Protein AF-A0A8S1HG19-F1 (afdb_monomer)

Foldseek 3Di:
DDEDEDEDEDEQDAAAEDEDDADDADQDDEEDEAEYAYEYEYAYDPPPPPPPPPPDDDDDPDPPDPQREHHYAEYEYEYEHEHEDYAEYEYEYHYEYEYHGQHYEYAEYEYEYEYEYEEYEEYEYEYHYEYEYAHHEYEYAYYEYEYEYEYEYYEEYEYEYHYEYEYADHAYEYAEYEYEYEYEYEYYEEYEYEYAEEYEYNYAHYEYNEYHAEYEYEYADYDYYDYYYHYYYYYNDPNYDYNYYHHDYHYHYNDDDDD

Nearest PDB structures (foldseek):
  5awf-assembly1_B  TM=1.901E-01  e=6.696E-02  Escherichia coli K-12
  5awg-assembly2_F  TM=2.117E-01  e=5.637E-01  Escherichia coli K-12
  4opw-assembly2_B  TM=1.565E-01  e=5.546E+00  Parabacteroides merdae ATCC 43184

Structure (mmCIF, N/CA/C/O backbone):
data_AF-A0A8S1HG19-F1
#
_entry.id   AF-A0A8S1HG19-F1
#
loop_
_atom_site.group_PDB
_atom_site.id
_atom_site.type_symbol
_atom_site.label_atom_id
_atom_site.label_alt_id
_atom_site.label_comp_id
_atom_site.label_asym_id
_atom_site.label_entity_id
_atom_site.label_seq_id
_atom_site.pdbx_PDB_ins_code
_atom_site.Cartn_x
_atom_site.Cartn_y
_atom_site.Cartn_z
_atom_site.occupancy
_atom_site.B_iso_or_equiv
_atom_site.auth_seq_id
_atom_site.auth_comp_id
_atom_site.auth_asym_id
_atom_site.auth_atom_id
_atom_site.pdbx_PDB_model_num
ATOM 1 N N . MET A 1 1 ? 14.521 -18.608 -1.281 1.00 45.22 1 MET A N 1
ATOM 2 C CA . MET A 1 1 ? 13.253 -18.188 -0.657 1.00 45.22 1 MET A CA 1
ATOM 3 C C . MET A 1 1 ? 13.580 -17.611 0.707 1.00 45.22 1 MET A C 1
ATOM 5 O O . MET A 1 1 ? 14.157 -18.323 1.517 1.00 45.22 1 MET A O 1
ATOM 9 N N . LEU A 1 2 ? 13.298 -16.330 0.925 1.00 45.19 2 LEU A N 1
ATOM 10 C CA . LEU A 1 2 ? 13.322 -15.721 2.252 1.00 45.19 2 LEU A CA 1
ATOM 11 C C . LEU A 1 2 ? 11.873 -15.351 2.558 1.00 45.19 2 LEU A C 1
ATOM 13 O O . LEU A 1 2 ? 11.298 -14.563 1.815 1.00 45.19 2 LEU A O 1
ATOM 17 N N . VAL A 1 3 ? 11.304 -15.962 3.592 1.00 46.81 3 VAL A N 1
ATOM 18 C CA . VAL A 1 3 ? 9.997 -15.609 4.148 1.00 46.81 3 VAL A CA 1
ATOM 19 C C . VAL A 1 3 ? 10.273 -15.220 5.587 1.00 46.81 3 VAL A C 1
ATOM 21 O O . VAL A 1 3 ? 10.696 -16.054 6.385 1.00 46.81 3 VAL A O 1
ATOM 24 N N . VAL A 1 4 ? 10.099 -13.942 5.900 1.00 45.12 4 VAL A N 1
ATOM 25 C CA . VAL A 1 4 ? 10.081 -13.469 7.283 1.00 45.12 4 VAL A CA 1
ATOM 26 C C . VAL A 1 4 ? 8.610 -13.314 7.625 1.00 45.12 4 VAL A C 1
ATOM 28 O O . VAL A 1 4 ? 7.958 -12.434 7.075 1.00 45.12 4 VAL A O 1
ATOM 31 N N . MET A 1 5 ? 8.092 -14.223 8.449 1.00 45.75 5 MET A N 1
ATOM 32 C CA . MET A 1 5 ? 6.755 -14.134 9.027 1.00 45.75 5 MET A CA 1
ATOM 33 C C . MET A 1 5 ? 6.928 -13.679 10.469 1.00 45.75 5 MET A C 1
ATOM 35 O O . MET A 1 5 ? 7.530 -14.391 11.273 1.00 45.75 5 MET A O 1
ATOM 39 N N . VAL A 1 6 ? 6.435 -12.487 10.788 1.00 48.44 6 VAL A N 1
ATOM 40 C CA . VAL A 1 6 ? 6.414 -11.996 12.166 1.00 48.44 6 VAL A CA 1
ATOM 41 C C . VAL A 1 6 ? 4.960 -11.922 12.597 1.00 48.44 6 VAL A C 1
ATOM 43 O O . VAL A 1 6 ? 4.202 -11.168 11.996 1.00 48.44 6 VAL A O 1
ATOM 46 N N . ILE A 1 7 ? 4.583 -12.742 13.583 1.00 49.62 7 ILE A N 1
ATOM 47 C CA . ILE A 1 7 ? 3.253 -12.748 14.200 1.00 49.62 7 ILE A CA 1
ATOM 48 C C . ILE A 1 7 ? 3.402 -12.179 15.605 1.00 49.62 7 ILE A C 1
ATOM 50 O O . ILE A 1 7 ? 4.100 -12.763 16.436 1.00 49.62 7 ILE A O 1
ATOM 54 N N . PHE A 1 8 ? 2.728 -11.069 15.881 1.00 54.38 8 PHE A N 1
ATOM 55 C CA . PHE A 1 8 ? 2.577 -10.557 17.241 1.00 54.38 8 PHE A CA 1
ATOM 56 C C . PHE A 1 8 ? 1.152 -10.812 17.702 1.00 54.38 8 PHE A C 1
ATOM 58 O O . PHE A 1 8 ? 0.212 -10.417 17.018 1.00 54.38 8 PHE A O 1
ATOM 65 N N . ASN A 1 9 ? 1.009 -11.467 18.852 1.00 52.41 9 ASN A N 1
ATOM 66 C CA . ASN A 1 9 ? -0.247 -11.554 19.579 1.00 52.41 9 ASN A CA 1
ATOM 67 C C . ASN A 1 9 ? -0.102 -10.676 20.826 1.00 52.41 9 ASN A C 1
ATOM 69 O O . ASN A 1 9 ? 0.689 -11.006 21.710 1.00 52.41 9 ASN A O 1
ATOM 73 N N . GLN A 1 10 ? -0.769 -9.524 20.837 1.00 54.41 10 GLN A N 1
ATOM 74 C CA . GLN A 1 10 ? -0.683 -8.545 21.924 1.00 54.41 10 GLN A CA 1
ATOM 75 C C . GLN A 1 10 ? -2.023 -8.489 22.664 1.00 54.41 10 GLN A C 1
ATOM 77 O O . GLN A 1 10 ? -3.058 -8.213 22.053 1.00 54.41 10 GLN A O 1
ATOM 82 N N . GLU A 1 11 ? -1.987 -8.724 23.976 1.00 55.31 11 GLU A N 1
ATOM 83 C CA . GLU A 1 11 ? -3.119 -8.530 24.885 1.00 55.31 11 GLU A CA 1
ATOM 84 C C . GLU A 1 11 ? -2.988 -7.147 25.549 1.00 55.31 11 GLU A C 1
ATOM 86 O O . GLU A 1 11 ? -2.008 -6.885 26.242 1.00 55.31 11 GLU A O 1
ATOM 91 N N . GLY A 1 12 ? -3.954 -6.248 25.322 1.00 52.66 12 GLY A N 1
ATOM 92 C CA . GLY A 1 12 ? -4.106 -4.999 26.090 1.00 52.66 12 GLY A CA 1
ATOM 93 C C . GLY A 1 12 ? -2.954 -3.978 26.019 1.00 52.66 12 GLY A C 1
ATOM 94 O O . GLY A 1 12 ? -2.616 -3.381 27.039 1.00 52.66 12 GLY A O 1
ATOM 95 N N . ALA A 1 13 ? -2.335 -3.760 24.853 1.00 49.25 13 ALA A N 1
ATOM 96 C CA . ALA A 1 13 ? -1.172 -2.874 24.716 1.00 49.25 13 ALA A CA 1
ATOM 97 C C . ALA A 1 13 ? -1.473 -1.540 24.000 1.00 49.25 13 ALA A C 1
ATOM 99 O O . ALA A 1 13 ? -1.994 -1.528 22.886 1.00 49.25 13 ALA A O 1
ATOM 100 N N . ASN A 1 14 ? -1.014 -0.429 24.595 1.00 53.50 14 ASN A N 1
ATOM 101 C CA . ASN A 1 14 ? -0.780 0.845 23.905 1.00 53.50 14 ASN A CA 1
ATOM 102 C C . ASN A 1 14 ? 0.621 0.816 23.275 1.00 53.50 14 ASN A C 1
ATOM 104 O O . ASN A 1 14 ? 1.625 0.787 23.993 1.00 53.50 14 ASN A O 1
ATOM 108 N N . LEU A 1 15 ? 0.711 0.832 21.944 1.00 56.72 15 LEU A N 1
ATOM 109 C CA . LEU A 1 15 ? 1.984 0.823 21.221 1.00 56.72 15 LEU A CA 1
ATOM 110 C C . LEU A 1 15 ? 2.186 2.150 20.485 1.00 56.72 15 LEU A C 1
ATOM 112 O O . LEU A 1 15 ? 1.436 2.515 19.582 1.00 56.72 15 LEU A O 1
ATOM 116 N N . ASN A 1 16 ? 3.238 2.880 20.860 1.00 56.22 16 ASN A N 1
ATOM 117 C CA . ASN A 1 16 ? 3.511 4.189 20.267 1.00 56.22 16 ASN A CA 1
ATOM 118 C C . ASN A 1 16 ? 4.024 4.099 18.824 1.00 56.22 16 ASN A C 1
ATOM 120 O O . ASN A 1 16 ? 3.692 4.939 17.991 1.00 56.22 16 ASN A O 1
ATOM 124 N N . THR A 1 17 ? 4.849 3.104 18.504 1.00 56.91 17 THR A N 1
ATOM 125 C CA . THR A 1 17 ? 5.365 2.916 17.144 1.00 56.91 17 THR A CA 1
ATOM 126 C C . THR A 1 17 ? 5.757 1.463 16.928 1.00 56.91 17 THR A C 1
ATOM 128 O O . THR A 1 17 ? 6.405 0.868 17.789 1.00 56.91 17 THR A O 1
ATOM 131 N N . PHE A 1 18 ? 5.418 0.909 15.766 1.00 62.66 18 PHE A N 1
ATOM 132 C CA . PHE A 1 18 ? 5.937 -0.377 15.308 1.00 62.66 18 PHE A CA 1
ATOM 133 C C . PHE A 1 18 ? 6.577 -0.233 13.920 1.00 62.66 18 PHE A C 1
ATOM 135 O O . PHE A 1 18 ? 5.993 0.369 13.019 1.00 62.66 18 PHE A O 1
ATOM 142 N N . ASN A 1 19 ? 7.790 -0.768 13.753 1.00 63.41 19 ASN A N 1
ATOM 143 C CA . ASN A 1 19 ? 8.482 -0.833 12.466 1.00 63.41 19 ASN A CA 1
ATOM 144 C C . ASN A 1 19 ? 9.221 -2.184 12.357 1.00 63.41 19 ASN A C 1
ATOM 146 O O . ASN A 1 19 ? 10.167 -2.413 13.118 1.00 63.41 19 ASN A O 1
ATOM 150 N N . PRO A 1 20 ? 8.769 -3.118 11.503 1.00 59.84 20 PRO A N 1
ATOM 151 C CA . PRO A 1 20 ? 9.341 -4.452 11.406 1.00 59.84 20 PRO A CA 1
ATOM 152 C C . PRO A 1 20 ? 10.745 -4.418 10.776 1.00 59.84 20 PRO A C 1
ATOM 154 O O . PRO A 1 20 ? 11.047 -3.551 9.955 1.00 59.84 20 PRO A O 1
ATOM 157 N N . PRO A 1 21 ? 11.628 -5.364 11.146 1.00 51.41 21 PRO A N 1
ATOM 158 C CA . PRO A 1 21 ? 12.985 -5.428 10.614 1.00 51.41 21 PRO A CA 1
ATOM 159 C C . PRO A 1 21 ? 13.010 -5.722 9.103 1.00 51.41 21 PRO A C 1
ATOM 161 O O . PRO A 1 21 ? 12.214 -6.501 8.581 1.00 51.41 21 PRO A O 1
ATOM 164 N N . MET A 1 22 ? 13.975 -5.106 8.415 1.00 55.34 22 MET A N 1
ATOM 165 C CA . MET A 1 22 ? 14.145 -5.144 6.958 1.00 55.34 22 MET A CA 1
ATOM 166 C C . MET A 1 22 ? 14.535 -6.537 6.434 1.00 55.34 22 MET A C 1
ATOM 168 O O . MET A 1 22 ? 15.316 -7.256 7.061 1.00 55.34 22 MET A O 1
ATOM 172 N N . ALA A 1 23 ? 14.081 -6.887 5.225 1.00 50.09 23 ALA A N 1
ATOM 173 C CA . ALA A 1 23 ? 14.581 -8.063 4.512 1.00 50.09 23 ALA A CA 1
ATOM 174 C C . ALA A 1 23 ? 16.025 -7.824 3.996 1.00 50.09 23 ALA A C 1
ATOM 176 O O . ALA A 1 23 ? 16.279 -6.792 3.369 1.00 50.09 23 ALA A O 1
ATOM 177 N N . PRO A 1 24 ? 16.980 -8.753 4.211 1.00 45.22 24 PRO A N 1
ATOM 178 C CA . PRO A 1 24 ? 18.344 -8.645 3.699 1.00 45.22 24 PRO A CA 1
ATOM 179 C C . PRO A 1 24 ? 18.383 -8.614 2.169 1.00 45.22 24 PRO A C 1
ATOM 181 O O . PRO A 1 24 ? 17.599 -9.284 1.503 1.00 45.22 24 PRO A O 1
ATOM 184 N N . ASN A 1 25 ? 19.347 -7.860 1.634 1.00 49.75 25 ASN A N 1
ATOM 185 C CA . ASN A 1 25 ? 19.609 -7.664 0.210 1.00 49.75 25 ASN A CA 1
ATOM 186 C C . ASN A 1 25 ? 20.331 -8.901 -0.380 1.00 49.75 25 ASN A C 1
ATOM 188 O O . ASN A 1 25 ? 21.544 -9.034 -0.190 1.00 49.75 25 ASN A O 1
ATOM 192 N N . PRO A 1 26 ? 19.653 -9.850 -1.062 1.00 47.91 26 PRO A N 1
ATOM 193 C CA . PRO A 1 26 ? 20.292 -11.092 -1.469 1.00 47.91 26 PRO A CA 1
ATOM 194 C C . PRO A 1 26 ? 20.968 -10.907 -2.834 1.00 47.91 26 PRO A C 1
ATOM 196 O O . PRO A 1 26 ? 20.309 -10.800 -3.875 1.00 47.91 26 PRO A O 1
ATOM 199 N N . LEU A 1 27 ? 22.302 -10.949 -2.848 1.00 47.97 27 LEU A N 1
ATOM 200 C CA . LEU A 1 27 ? 23.119 -11.118 -4.055 1.00 47.97 27 LEU A CA 1
ATOM 201 C C . LEU A 1 27 ? 23.014 -12.566 -4.571 1.00 47.97 27 LEU A C 1
ATOM 203 O O . LEU A 1 27 ? 23.962 -13.338 -4.501 1.00 47.97 27 LEU A O 1
ATOM 207 N N . LEU A 1 28 ? 21.842 -12.974 -5.055 1.00 49.59 28 LEU A N 1
ATOM 208 C CA . LEU A 1 28 ? 21.649 -14.305 -5.660 1.00 49.59 28 LEU A CA 1
ATOM 209 C C . LEU A 1 28 ? 21.699 -14.232 -7.193 1.00 49.59 28 LEU A C 1
ATOM 211 O O . LEU A 1 28 ? 21.424 -13.175 -7.746 1.00 49.59 28 LEU A O 1
ATOM 215 N N . ARG A 1 29 ? 22.009 -15.329 -7.895 1.00 48.88 29 ARG A N 1
ATOM 216 C CA . ARG A 1 29 ? 22.259 -15.356 -9.358 1.00 48.88 29 ARG A CA 1
ATOM 217 C C . ARG A 1 29 ? 21.198 -16.075 -10.227 1.00 48.88 29 ARG A C 1
ATOM 219 O O . ARG A 1 29 ? 21.421 -16.197 -11.420 1.00 48.88 29 ARG A O 1
ATOM 226 N N . TYR A 1 30 ? 20.049 -16.483 -9.677 1.00 53.53 30 TYR A N 1
ATOM 227 C CA . TYR A 1 30 ? 18.934 -17.123 -10.419 1.00 53.53 30 TYR A CA 1
ATOM 228 C C . TYR A 1 30 ? 17.572 -16.516 -10.035 1.00 53.53 30 TYR A C 1
ATOM 230 O O . TYR A 1 30 ? 17.566 -15.597 -9.218 1.00 53.53 30 TYR A O 1
ATOM 238 N N . ASP A 1 31 ? 16.452 -16.958 -10.615 1.00 66.00 31 ASP A N 1
ATOM 239 C CA . ASP A 1 31 ? 15.093 -16.442 -10.350 1.00 66.00 31 ASP A CA 1
ATOM 240 C C . ASP A 1 31 ? 14.860 -16.181 -8.860 1.00 66.00 31 ASP A C 1
ATOM 242 O O . ASP A 1 31 ? 15.201 -17.001 -7.999 1.00 66.00 31 ASP A O 1
ATOM 246 N N . VAL A 1 32 ? 14.363 -14.986 -8.531 1.00 69.38 32 VAL A N 1
ATOM 247 C CA . VAL A 1 32 ? 14.244 -14.564 -7.131 1.00 69.38 32 VAL A CA 1
ATOM 248 C C . VAL A 1 32 ? 12.842 -14.133 -6.789 1.00 69.38 32 VAL A C 1
ATOM 250 O O . VAL A 1 32 ? 12.286 -13.198 -7.358 1.00 69.38 32 VAL A O 1
ATOM 253 N N . VAL A 1 33 ? 12.345 -14.791 -5.749 1.00 72.12 33 VAL A N 1
ATOM 254 C CA . VAL A 1 33 ? 11.184 -14.385 -4.978 1.00 72.12 33 VAL A CA 1
ATOM 255 C C . VAL A 1 33 ? 11.689 -13.776 -3.674 1.00 72.12 33 VAL A C 1
ATOM 257 O O . VAL A 1 33 ? 12.321 -14.464 -2.862 1.00 72.12 33 VAL A O 1
ATOM 260 N N . ILE A 1 34 ? 11.441 -12.481 -3.494 1.00 73.44 34 ILE A N 1
ATOM 261 C CA . ILE A 1 34 ? 11.620 -11.773 -2.224 1.00 73.44 34 ILE A CA 1
ATOM 262 C C . ILE A 1 34 ? 10.222 -11.522 -1.677 1.00 73.44 34 ILE A C 1
ATOM 264 O O . ILE A 1 34 ? 9.460 -10.777 -2.288 1.00 73.44 34 ILE A O 1
ATOM 268 N N . MET A 1 35 ? 9.892 -12.151 -0.552 1.00 73.81 35 MET A N 1
ATOM 269 C CA . MET A 1 35 ? 8.588 -12.009 0.083 1.00 73.81 35 MET A CA 1
ATOM 270 C C . MET A 1 35 ? 8.769 -11.642 1.553 1.00 73.81 35 MET A C 1
ATOM 272 O O . MET A 1 35 ? 9.455 -12.343 2.298 1.00 73.81 35 MET A O 1
ATOM 276 N N . LEU A 1 36 ? 8.151 -10.544 1.968 1.00 72.12 36 LEU A N 1
ATOM 277 C CA . LEU A 1 36 ? 8.044 -10.151 3.368 1.00 72.12 36 LEU A CA 1
ATOM 278 C C . LEU A 1 36 ? 6.570 -10.209 3.764 1.00 72.12 36 LEU A C 1
ATOM 280 O O . LEU A 1 36 ? 5.739 -9.620 3.078 1.00 72.12 36 LEU A O 1
ATOM 284 N N . VAL A 1 37 ? 6.258 -10.938 4.839 1.00 75.88 37 VAL A N 1
ATOM 285 C CA . VAL A 1 37 ? 4.893 -11.063 5.360 1.00 75.88 37 VAL A CA 1
ATOM 286 C C . VAL A 1 37 ? 4.877 -10.587 6.807 1.00 75.88 37 VAL A C 1
ATOM 288 O O . VAL A 1 37 ? 5.453 -11.220 7.693 1.00 75.88 37 VAL A O 1
ATOM 291 N N . VAL A 1 38 ? 4.208 -9.470 7.060 1.00 74.12 38 VAL A N 1
ATOM 292 C CA . VAL A 1 38 ? 4.064 -8.905 8.403 1.00 74.12 38 VAL A CA 1
ATOM 293 C C . VAL A 1 38 ? 2.618 -9.068 8.843 1.00 74.12 38 VAL A C 1
ATOM 295 O O . VAL A 1 38 ? 1.711 -8.577 8.175 1.00 74.12 38 VAL A O 1
ATOM 298 N N . MET A 1 39 ? 2.397 -9.754 9.965 1.00 79.44 39 MET A N 1
ATOM 299 C CA . MET A 1 39 ? 1.062 -9.948 10.524 1.00 79.44 39 MET A CA 1
ATOM 300 C C . MET A 1 39 ? 1.032 -9.501 11.986 1.00 79.44 39 MET A C 1
ATOM 302 O O . MET A 1 39 ? 1.747 -10.030 12.837 1.00 79.44 39 MET A O 1
ATOM 306 N N . VAL A 1 40 ? 0.184 -8.530 12.300 1.00 74.88 40 VAL A N 1
ATOM 307 C CA . VAL A 1 40 ? 0.012 -8.012 13.660 1.00 74.88 40 VAL A CA 1
ATOM 308 C C . VAL A 1 40 ? -1.422 -8.272 14.098 1.00 74.88 40 VAL A C 1
ATOM 310 O O . VAL A 1 40 ? -2.356 -7.879 13.405 1.00 74.88 40 VAL A O 1
ATOM 313 N N . ILE A 1 41 ? -1.604 -8.947 15.235 1.00 76.50 41 ILE A N 1
ATOM 314 C CA . ILE A 1 41 ? -2.92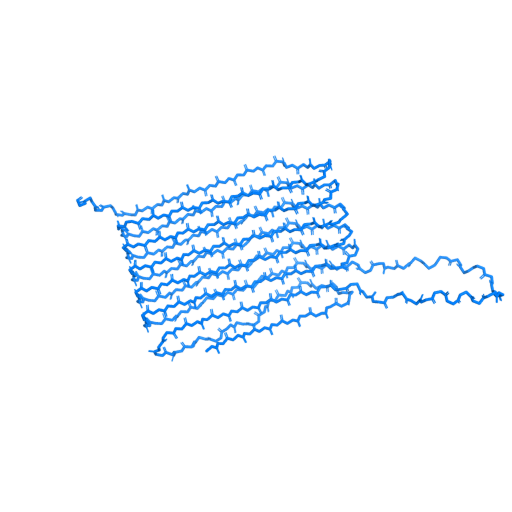5 -9.282 15.772 1.00 76.50 41 ILE A CA 1
ATOM 315 C C . ILE A 1 41 ? -3.033 -8.762 17.208 1.00 76.50 41 ILE A C 1
ATOM 317 O O . ILE A 1 41 ? -2.264 -9.146 18.093 1.00 76.50 41 ILE A O 1
ATOM 321 N N . PHE A 1 42 ? -4.025 -7.912 17.445 1.00 74.50 42 PHE A N 1
ATOM 322 C CA . PHE A 1 42 ? -4.394 -7.419 18.768 1.00 74.50 42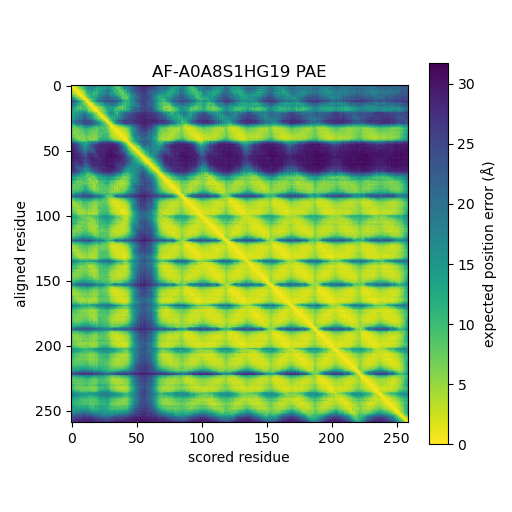 PHE A CA 1
ATOM 323 C C . PHE A 1 42 ? -5.628 -8.178 19.250 1.00 74.50 42 PHE A C 1
ATOM 325 O O . PHE A 1 42 ? -6.703 -8.039 18.667 1.00 74.50 42 PHE A O 1
ATOM 332 N N . ASN A 1 43 ? -5.480 -8.990 20.297 1.00 71.69 43 ASN A N 1
ATOM 333 C CA . ASN A 1 43 ? -6.565 -9.803 20.848 1.00 71.69 43 ASN A CA 1
ATOM 334 C C . ASN A 1 43 ? -7.064 -9.246 22.177 1.00 71.69 43 ASN A C 1
ATOM 336 O O . ASN A 1 43 ? -6.265 -8.795 23.000 1.00 71.69 43 ASN A O 1
ATOM 340 N N . GLN A 1 44 ? -8.374 -9.353 22.410 1.00 65.81 44 GLN A N 1
ATOM 341 C CA . GLN A 1 44 ? -8.968 -9.129 23.726 1.00 65.81 44 GLN A CA 1
ATOM 342 C C . GLN A 1 44 ? -8.242 -9.958 24.789 1.00 65.81 44 GLN A C 1
ATOM 344 O O . GLN A 1 44 ? -8.091 -11.174 24.644 1.00 65.81 44 GLN A O 1
ATOM 349 N N . GLY A 1 45 ? -7.795 -9.302 25.865 1.00 54.03 45 GLY A N 1
ATOM 350 C CA . GLY A 1 45 ? -7.292 -10.011 27.036 1.00 54.03 45 GLY A CA 1
ATOM 351 C C . GLY A 1 45 ? -8.411 -10.893 27.586 1.00 54.03 45 GLY A C 1
ATOM 352 O O . GLY A 1 45 ? -9.513 -10.408 27.847 1.00 54.03 45 GLY A O 1
ATOM 353 N N . ARG A 1 46 ? -8.169 -12.198 27.747 1.00 40.28 46 ARG A N 1
ATOM 354 C CA . ARG A 1 46 ? -9.128 -13.118 28.379 1.00 40.28 46 ARG A CA 1
ATOM 355 C C . ARG A 1 46 ? -9.271 -12.783 29.868 1.00 40.28 46 ARG A C 1
ATOM 357 O O . ARG A 1 46 ? -8.656 -13.409 30.722 1.00 40.28 46 ARG A O 1
ATOM 364 N N . GLY A 1 47 ? -10.126 -11.814 30.167 1.00 38.16 47 GLY A N 1
ATOM 365 C CA . GLY A 1 47 ? -10.620 -11.486 31.501 1.00 38.16 47 GLY A CA 1
ATOM 366 C C . GLY A 1 47 ? -12.041 -11.991 31.757 1.00 38.16 47 GLY A C 1
ATOM 367 O O . GLY A 1 47 ? -12.740 -11.413 32.576 1.00 38.16 47 GLY A O 1
ATOM 368 N N . GLN A 1 48 ? -12.505 -13.044 31.073 1.00 36.81 48 GLN A N 1
ATOM 369 C CA . GLN A 1 48 ? -13.708 -13.763 31.502 1.00 36.81 48 GLN A CA 1
ATOM 370 C C . GLN A 1 48 ? -13.316 -14.761 32.599 1.00 36.81 48 GLN A C 1
ATOM 372 O O . GLN A 1 48 ? -13.142 -15.950 32.346 1.00 36.81 48 GLN A O 1
ATOM 377 N N . LEU A 1 49 ? -13.148 -14.276 33.831 1.00 33.72 49 LEU A N 1
ATOM 378 C CA . LEU A 1 49 ? -13.365 -15.143 34.985 1.00 33.72 49 LEU A CA 1
ATOM 379 C C . LEU A 1 49 ? -14.857 -15.472 34.983 1.00 33.72 49 LEU A C 1
ATOM 381 O O . LEU A 1 49 ? -15.693 -14.587 35.171 1.00 33.72 49 LEU A O 1
ATOM 385 N N . GLU A 1 50 ? -15.173 -16.738 34.720 1.00 36.78 50 GLU A N 1
ATOM 386 C CA . GLU A 1 50 ? -16.478 -17.324 34.998 1.00 36.78 50 GLU A CA 1
ATOM 387 C C . GLU A 1 50 ? -16.972 -16.785 36.345 1.00 36.78 50 GLU A C 1
ATOM 389 O O . GLU A 1 50 ? -16.304 -16.931 37.374 1.00 36.78 50 GLU A O 1
ATOM 394 N N . GLN A 1 51 ? -18.132 -16.126 36.343 1.00 34.94 51 GLN A N 1
ATOM 395 C CA . GLN A 1 51 ? -18.848 -15.833 37.574 1.00 34.94 51 GLN A CA 1
ATOM 396 C C . GLN A 1 51 ? -19.227 -17.170 38.223 1.00 34.94 51 GLN A C 1
ATOM 398 O O . GLN A 1 51 ? -20.329 -17.680 38.038 1.00 34.94 51 GLN A O 1
ATOM 403 N N . LEU A 1 52 ? -18.336 -17.730 39.037 1.00 32.44 52 LEU A N 1
ATOM 404 C CA . LEU A 1 52 ? -18.739 -18.566 40.156 1.00 32.44 52 LEU A CA 1
ATOM 405 C C . LEU A 1 52 ? -19.438 -17.626 41.142 1.00 32.44 52 LEU A C 1
ATOM 407 O O . LEU A 1 52 ? -18.830 -17.100 42.074 1.00 32.44 52 LEU A O 1
ATOM 411 N N . GLN A 1 53 ? -20.730 -17.386 40.900 1.00 37.97 53 GLN A N 1
ATOM 412 C CA . GLN A 1 53 ? -21.654 -16.936 41.930 1.00 37.97 53 GLN A CA 1
ATOM 413 C C . GLN A 1 53 ? -21.581 -17.965 43.062 1.00 37.97 53 GLN A C 1
ATOM 415 O O . GLN A 1 53 ? -22.265 -18.987 43.044 1.00 37.97 53 GLN A O 1
ATOM 420 N N . ARG A 1 54 ? -20.731 -17.724 44.064 1.00 36.59 54 ARG A N 1
ATOM 421 C CA . ARG A 1 54 ? -21.030 -18.245 45.391 1.00 36.59 54 ARG A CA 1
ATOM 422 C C . ARG A 1 54 ? -22.240 -17.464 45.871 1.00 36.59 54 ARG A C 1
ATOM 424 O O . ARG A 1 54 ? -22.156 -16.255 46.075 1.00 36.59 54 ARG A O 1
ATOM 431 N N . ALA A 1 55 ? -23.353 -18.174 46.009 1.00 39.94 55 ALA A N 1
ATOM 432 C CA . ALA A 1 55 ? -24.401 -17.778 46.929 1.00 39.94 55 ALA A CA 1
ATOM 433 C C . ALA A 1 55 ? -23.743 -17.421 48.278 1.00 39.94 55 ALA A C 1
ATOM 435 O O . ALA A 1 55 ? -22.844 -18.134 48.721 1.00 39.94 55 ALA A O 1
ATOM 436 N N . ASP A 1 56 ? -24.174 -16.311 48.876 1.00 44.59 56 ASP A N 1
ATOM 437 C CA . ASP A 1 56 ? -23.835 -15.849 50.235 1.00 44.59 56 ASP A CA 1
ATOM 438 C C . ASP A 1 56 ? -22.676 -14.840 50.394 1.00 44.59 56 ASP A C 1
ATOM 440 O O . ASP A 1 56 ? -21.870 -14.929 51.320 1.00 44.59 56 ASP A O 1
ATOM 444 N N . GLY A 1 57 ? -22.636 -13.791 49.563 1.00 42.94 57 GLY A N 1
ATOM 445 C CA . GLY A 1 57 ? -21.857 -12.574 49.850 1.00 42.94 57 GLY A CA 1
ATOM 446 C C . GLY A 1 57 ? -22.546 -11.296 49.348 1.00 42.94 57 GLY A C 1
ATOM 447 O O . GLY A 1 57 ? -23.276 -11.366 48.359 1.00 42.94 57 GLY A O 1
ATOM 448 N N . PRO A 1 58 ? -22.369 -10.133 50.015 1.00 38.16 58 PRO A N 1
ATOM 449 C CA . PRO A 1 58 ? -23.069 -8.900 49.653 1.00 38.16 58 PRO A CA 1
ATOM 450 C C . PRO A 1 58 ? -22.655 -8.405 48.254 1.00 38.16 58 PRO A C 1
ATOM 452 O O . PRO A 1 58 ? -21.533 -8.679 47.820 1.00 38.16 58 PRO A O 1
ATOM 455 N N . PRO A 1 59 ? -23.531 -7.667 47.541 1.00 39.56 59 PRO A N 1
ATOM 456 C CA . PRO A 1 59 ? -23.245 -7.197 46.189 1.00 39.56 59 PRO A CA 1
ATOM 457 C C . PRO A 1 59 ? -22.025 -6.273 46.202 1.00 39.56 59 PRO A C 1
ATOM 459 O O . PRO A 1 59 ? -22.020 -5.243 46.875 1.00 39.56 59 PRO A O 1
ATOM 462 N N . ASN A 1 60 ? -20.981 -6.662 45.469 1.00 33.78 60 ASN A N 1
ATOM 463 C CA . ASN A 1 60 ? -19.752 -5.888 45.353 1.00 33.78 60 ASN A CA 1
ATOM 464 C C . ASN A 1 60 ? -20.021 -4.654 44.465 1.00 33.78 60 ASN A C 1
ATOM 466 O O . ASN A 1 60 ? -20.406 -4.826 43.304 1.00 33.78 60 ASN A O 1
ATOM 470 N N . PRO A 1 61 ? -19.877 -3.419 44.974 1.00 37.94 61 PRO A N 1
ATOM 471 C CA . PRO A 1 61 ? -20.161 -2.226 44.197 1.00 37.94 61 PRO A CA 1
ATOM 472 C C . PRO A 1 61 ? -18.996 -1.942 43.238 1.00 37.94 61 PRO A C 1
ATOM 474 O O . PRO A 1 61 ? -17.856 -1.795 43.661 1.00 37.94 61 PRO A O 1
ATOM 477 N N . LEU A 1 62 ? -19.315 -1.811 41.948 1.00 35.69 62 LEU A N 1
ATOM 478 C CA . LEU A 1 62 ? -18.491 -1.147 40.928 1.00 35.69 62 LEU A CA 1
ATOM 479 C C . LEU A 1 62 ? -17.104 -1.768 40.659 1.00 35.69 62 LEU A C 1
ATOM 481 O O . LEU A 1 62 ? -16.071 -1.158 40.920 1.00 35.69 62 LEU A O 1
ATOM 485 N N . LEU A 1 63 ? -17.076 -2.923 39.989 1.00 30.27 63 LEU A N 1
ATOM 486 C CA . LEU A 1 63 ? -15.968 -3.244 39.083 1.00 30.27 63 LEU A CA 1
ATOM 487 C C . LEU A 1 63 ? -16.315 -2.664 37.707 1.00 30.27 63 LEU A C 1
ATOM 489 O O . LEU A 1 63 ? -16.992 -3.300 36.903 1.00 30.27 63 LEU A O 1
ATOM 493 N N . ARG A 1 64 ? -15.903 -1.418 37.457 1.00 33.94 64 ARG A N 1
ATOM 494 C CA . ARG A 1 64 ? -15.781 -0.910 36.089 1.00 33.94 64 ARG A CA 1
ATOM 495 C C . ARG A 1 64 ? -14.494 -1.528 35.548 1.00 33.94 64 ARG A C 1
ATOM 497 O O . ARG A 1 64 ? -13.411 -1.151 35.981 1.00 33.94 64 ARG A O 1
ATOM 504 N N . TYR A 1 65 ? -14.625 -2.554 34.720 1.00 34.22 65 TYR A N 1
ATOM 505 C CA . TYR A 1 65 ? -13.485 -3.146 34.032 1.00 34.22 65 TYR A CA 1
ATOM 506 C C . TYR A 1 65 ? -13.043 -2.155 32.951 1.00 34.22 65 TYR A C 1
ATOM 508 O O . TYR A 1 65 ? -13.878 -1.745 32.146 1.00 34.22 65 TYR A O 1
ATOM 516 N N . ASP A 1 66 ? -11.771 -1.748 32.953 1.00 39.09 66 ASP A N 1
ATOM 517 C CA . ASP A 1 66 ? -11.165 -1.140 31.767 1.00 39.09 66 ASP A CA 1
ATOM 518 C C . ASP A 1 66 ? -11.175 -2.220 30.685 1.00 39.09 66 ASP A C 1
ATOM 520 O O . ASP A 1 66 ? -10.381 -3.164 30.702 1.00 39.09 66 ASP A O 1
ATOM 524 N N . VAL A 1 67 ? -12.153 -2.128 29.790 1.00 44.28 67 VAL A N 1
ATOM 525 C CA . VAL A 1 67 ? -12.152 -2.879 28.543 1.00 44.28 67 VAL A CA 1
ATOM 526 C C . VAL A 1 67 ? -10.941 -2.357 27.775 1.00 44.28 67 VAL A C 1
ATOM 528 O O . VAL A 1 67 ? -10.888 -1.180 27.441 1.00 44.28 67 VAL A O 1
ATOM 531 N N . GLY A 1 68 ? -9.905 -3.182 27.624 1.00 52.16 68 GLY A N 1
ATOM 532 C CA . GLY A 1 68 ? -8.611 -2.726 27.123 1.00 52.16 68 GLY A CA 1
ATOM 533 C C . GLY A 1 68 ? -8.707 -2.158 25.708 1.00 52.16 68 GLY A C 1
ATOM 534 O O . GLY A 1 68 ? -8.790 -2.920 24.749 1.00 52.16 68 GLY A O 1
ATOM 535 N N . GLU A 1 69 ? -8.651 -0.834 25.574 1.00 57.81 69 GLU A N 1
ATOM 536 C CA . GLU A 1 69 ? -8.433 -0.165 24.292 1.00 57.81 69 GLU A CA 1
ATOM 537 C C . GLU A 1 69 ? -7.081 -0.613 23.710 1.00 57.81 69 GLU A C 1
ATOM 539 O O . GLU A 1 69 ? -6.048 -0.549 24.387 1.00 57.81 69 GLU A O 1
ATOM 544 N N . ALA A 1 70 ? -7.052 -1.042 22.445 1.00 64.38 70 ALA A N 1
ATOM 545 C CA . ALA A 1 70 ? -5.789 -1.156 21.715 1.00 64.38 70 ALA A CA 1
ATOM 546 C C . ALA A 1 70 ? -5.539 0.133 20.935 1.00 64.38 70 ALA A C 1
ATOM 548 O O . ALA A 1 70 ? -6.152 0.358 19.890 1.00 64.38 70 ALA A O 1
ATOM 549 N N . ASN A 1 71 ? -4.603 0.955 21.415 1.00 66.81 71 ASN A N 1
ATOM 550 C CA . ASN A 1 71 ? -4.143 2.123 20.672 1.00 66.81 71 ASN A CA 1
ATOM 551 C C . ASN A 1 71 ? -2.784 1.842 20.021 1.00 66.81 71 ASN A C 1
ATOM 553 O O . ASN A 1 71 ? -1.768 1.658 20.701 1.00 66.81 71 ASN A O 1
ATOM 557 N N . LEU A 1 72 ? -2.757 1.850 18.688 1.00 70.44 72 LEU A N 1
ATOM 558 C CA . LEU A 1 72 ? -1.534 1.852 17.892 1.00 70.44 72 LEU A CA 1
ATOM 559 C C . LEU A 1 72 ? -1.364 3.238 17.270 1.00 70.44 72 LEU A C 1
ATOM 561 O O . LEU A 1 72 ? -2.080 3.628 16.350 1.00 70.44 72 LEU A O 1
ATOM 565 N N . ASN A 1 73 ? -0.403 4.007 17.777 1.00 73.00 73 ASN A N 1
ATOM 566 C CA . ASN A 1 73 ? -0.212 5.377 17.305 1.00 73.00 73 ASN A CA 1
ATOM 567 C C . ASN A 1 73 ? 0.345 5.412 15.876 1.00 73.00 73 ASN A C 1
ATOM 569 O O . ASN A 1 73 ? -0.111 6.187 15.038 1.00 73.00 73 ASN A O 1
ATOM 573 N N . THR A 1 74 ? 1.342 4.587 15.566 1.00 73.00 74 THR A N 1
ATOM 574 C CA . THR A 1 74 ? 1.937 4.579 14.226 1.00 73.00 74 THR A CA 1
ATOM 575 C C . THR A 1 74 ? 2.487 3.207 13.865 1.00 73.00 74 THR A C 1
ATOM 577 O O . THR A 1 74 ? 3.229 2.596 14.638 1.00 73.00 74 THR A O 1
ATOM 580 N N . PHE A 1 75 ? 2.179 2.750 12.658 1.00 74.06 75 PHE A N 1
ATOM 581 C CA . PHE A 1 75 ? 2.773 1.568 12.044 1.00 74.06 75 PHE A CA 1
ATOM 582 C C . PHE A 1 75 ? 3.264 1.954 10.649 1.00 74.06 75 PHE A C 1
ATOM 584 O O . PHE A 1 75 ? 2.467 2.373 9.828 1.00 74.06 75 PHE A O 1
ATOM 591 N N . ASN A 1 76 ? 4.571 1.894 10.387 1.00 76.31 76 ASN A N 1
ATOM 592 C CA . ASN A 1 76 ? 5.144 2.374 9.116 1.00 76.31 76 ASN A CA 1
ATOM 593 C C . ASN A 1 76 ? 6.178 1.380 8.573 1.00 76.31 76 ASN A C 1
ATOM 595 O O . ASN A 1 76 ? 7.380 1.658 8.610 1.00 76.31 76 ASN A O 1
ATOM 599 N N . PRO A 1 77 ? 5.747 0.193 8.139 1.00 71.50 77 PRO A N 1
ATOM 600 C CA . PRO A 1 77 ? 6.646 -0.793 7.559 1.00 71.50 77 PRO A CA 1
ATOM 601 C C . PRO A 1 77 ? 7.176 -0.34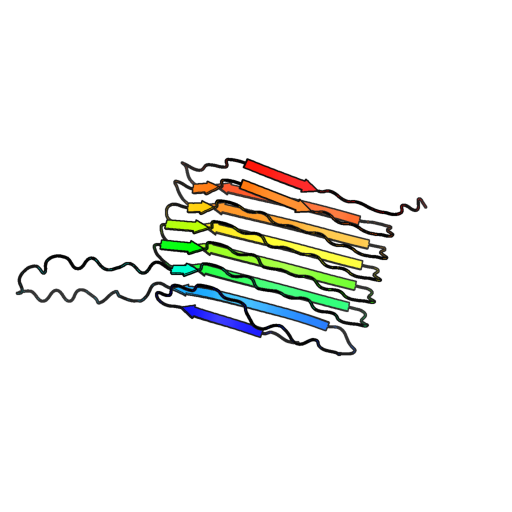4 6.189 1.00 71.50 77 PRO A C 1
ATOM 603 O O . PRO A 1 77 ? 6.504 0.348 5.425 1.00 71.50 77 PRO A O 1
ATOM 606 N N . GLN A 1 78 ? 8.429 -0.702 5.893 1.00 72.25 78 GLN A N 1
ATOM 607 C CA . GLN A 1 78 ? 9.132 -0.249 4.690 1.00 72.25 78 GLN A CA 1
ATOM 608 C C . GLN A 1 78 ? 9.935 -1.379 4.036 1.00 72.25 78 GLN A C 1
ATOM 610 O O . GLN A 1 78 ? 10.650 -2.125 4.710 1.00 72.25 78 GLN A O 1
ATOM 615 N N . MET A 1 79 ? 9.896 -1.463 2.702 1.00 70.69 79 MET A N 1
ATOM 616 C CA . MET A 1 79 ? 10.697 -2.416 1.925 1.00 70.69 79 MET A CA 1
ATOM 617 C C . MET A 1 79 ? 11.262 -1.785 0.643 1.00 70.69 79 MET A C 1
ATOM 619 O O . MET A 1 79 ? 10.529 -1.275 -0.202 1.00 70.69 79 MET A O 1
ATOM 623 N N . ALA A 1 80 ? 12.581 -1.874 0.450 1.00 76.00 80 ALA A N 1
ATOM 624 C CA . ALA A 1 80 ? 13.269 -1.322 -0.723 1.00 76.00 80 ALA A CA 1
ATOM 625 C C . ALA A 1 80 ? 14.299 -2.311 -1.309 1.00 76.00 80 ALA A C 1
ATOM 627 O O . ALA A 1 80 ? 15.510 -2.117 -1.173 1.00 76.00 80 ALA A O 1
ATOM 628 N N . PRO A 1 81 ? 13.860 -3.417 -1.937 1.00 71.12 81 PRO A N 1
ATOM 629 C CA . PRO A 1 81 ? 14.788 -4.389 -2.501 1.00 71.12 81 PRO A CA 1
ATOM 630 C C . PRO A 1 81 ? 15.467 -3.835 -3.769 1.00 71.12 81 PRO A C 1
ATOM 632 O O . PRO A 1 81 ? 14.809 -3.284 -4.656 1.00 71.12 81 PRO A O 1
ATOM 635 N N . ASN A 1 82 ? 16.784 -4.045 -3.888 1.00 73.06 82 ASN A N 1
ATOM 636 C CA . ASN A 1 82 ? 17.591 -3.649 -5.054 1.00 73.06 82 ASN A CA 1
ATOM 637 C C . ASN A 1 82 ? 18.363 -4.837 -5.676 1.00 73.06 82 ASN A C 1
ATOM 639 O O . ASN A 1 82 ? 19.584 -4.953 -5.555 1.00 73.06 82 ASN A O 1
ATOM 643 N N . PRO A 1 83 ? 17.659 -5.782 -6.319 1.00 69.00 83 PRO A N 1
ATOM 644 C CA . PRO A 1 83 ? 18.309 -6.889 -7.013 1.00 69.00 83 PRO A CA 1
ATOM 645 C C . PRO A 1 83 ? 18.910 -6.457 -8.373 1.00 69.00 83 PRO A C 1
ATOM 647 O O . PRO A 1 83 ? 18.258 -5.747 -9.141 1.00 69.00 83 PRO A O 1
ATOM 650 N N . LEU A 1 84 ? 20.109 -6.962 -8.707 1.00 63.16 84 LEU A N 1
ATOM 651 C CA . LEU A 1 84 ? 20.950 -6.466 -9.818 1.00 63.16 84 LEU A CA 1
ATOM 652 C C . LEU A 1 84 ? 20.702 -7.098 -11.214 1.00 63.16 84 LEU A C 1
ATOM 654 O O . LEU A 1 84 ? 20.522 -6.349 -12.166 1.00 63.16 84 LEU A O 1
ATOM 658 N N . LEU A 1 85 ? 20.675 -8.432 -11.382 1.00 57.28 85 LEU A N 1
ATOM 659 C CA . LEU A 1 85 ? 20.638 -9.099 -12.714 1.00 57.28 85 LEU A CA 1
ATOM 660 C C . LEU A 1 85 ? 19.829 -10.404 -12.687 1.00 57.28 85 LEU A C 1
ATOM 662 O O . LEU A 1 85 ? 20.291 -11.336 -12.026 1.00 57.28 85 LEU A O 1
ATOM 666 N N . ARG A 1 86 ? 18.652 -10.494 -13.341 1.00 63.50 86 ARG A N 1
ATOM 667 C CA . ARG A 1 86 ? 17.819 -11.729 -13.351 1.00 63.50 86 ARG A CA 1
ATOM 668 C C . ARG A 1 86 ? 16.861 -11.811 -14.549 1.00 63.50 86 ARG A C 1
ATOM 670 O O . ARG A 1 86 ? 16.481 -10.765 -15.062 1.00 63.50 86 ARG A O 1
ATOM 677 N N . TYR A 1 87 ? 16.451 -13.024 -14.925 1.00 61.50 87 TYR A N 1
ATOM 678 C CA . TYR A 1 87 ? 15.376 -13.251 -15.899 1.00 61.50 87 TYR A CA 1
ATOM 679 C C . TYR A 1 87 ? 14.018 -12.934 -15.261 1.00 61.50 87 TYR A C 1
ATOM 681 O O . TYR A 1 87 ? 13.430 -11.924 -15.649 1.00 61.50 87 TYR A O 1
ATOM 689 N N . ASP A 1 88 ? 13.672 -13.625 -14.163 1.00 74.81 88 ASP A N 1
ATOM 690 C CA . ASP A 1 88 ? 12.381 -13.446 -13.485 1.00 74.81 88 ASP A CA 1
ATOM 691 C C . ASP A 1 88 ? 12.530 -12.942 -12.047 1.00 74.81 88 ASP A C 1
ATOM 693 O O . ASP A 1 88 ? 13.375 -13.415 -11.268 1.00 74.81 88 ASP A O 1
ATOM 697 N N . VAL A 1 89 ? 11.695 -11.970 -11.658 1.00 76.38 89 VAL A N 1
ATOM 698 C CA . VAL A 1 89 ? 11.584 -11.557 -10.251 1.00 76.38 89 VAL A CA 1
ATOM 699 C C . VAL A 1 89 ? 10.173 -11.336 -9.777 1.00 76.38 89 VAL A C 1
ATOM 701 O O . VAL A 1 89 ? 9.403 -10.599 -10.380 1.00 76.38 89 VAL A O 1
ATOM 704 N N . VAL A 1 90 ? 9.930 -11.833 -8.570 1.00 79.69 90 VAL A N 1
ATOM 705 C CA . VAL A 1 90 ? 8.784 -11.463 -7.753 1.00 79.69 90 VAL A CA 1
ATOM 706 C C . VAL A 1 90 ? 9.284 -10.750 -6.501 1.00 79.69 90 VAL A C 1
ATOM 708 O O . VAL A 1 90 ? 10.108 -11.273 -5.748 1.00 79.69 90 VAL A O 1
ATOM 711 N N . MET A 1 91 ? 8.800 -9.533 -6.281 1.00 80.00 91 MET A N 1
ATOM 712 C CA . MET A 1 91 ? 8.983 -8.800 -5.031 1.00 80.00 91 MET A CA 1
ATOM 713 C C . MET A 1 91 ? 7.606 -8.553 -4.445 1.00 80.00 91 MET A C 1
ATOM 715 O O . MET A 1 91 ? 6.775 -7.922 -5.093 1.00 80.00 91 MET A O 1
ATOM 719 N N . MET A 1 92 ? 7.378 -9.061 -3.241 1.00 81.12 92 MET A N 1
ATOM 720 C CA . MET A 1 92 ? 6.091 -8.979 -2.574 1.00 81.12 92 MET A CA 1
ATOM 721 C C . MET A 1 92 ? 6.266 -8.519 -1.129 1.00 81.12 92 MET A C 1
ATOM 723 O O . MET A 1 92 ? 7.069 -9.085 -0.383 1.00 81.12 92 MET A O 1
ATOM 727 N N . LEU A 1 93 ? 5.492 -7.512 -0.750 1.00 80.81 93 LEU A N 1
ATOM 728 C CA . LEU A 1 93 ? 5.281 -7.105 0.631 1.00 80.81 93 LEU A CA 1
ATOM 729 C C . LEU A 1 93 ? 3.809 -7.344 0.959 1.00 80.81 93 LEU A C 1
ATOM 731 O O . LEU A 1 93 ? 2.940 -6.814 0.272 1.00 80.81 93 LEU A O 1
ATOM 735 N N . VAL A 1 94 ? 3.542 -8.179 1.961 1.00 82.81 94 VAL A N 1
ATOM 736 C CA . VAL A 1 94 ? 2.194 -8.437 2.472 1.00 82.81 94 VAL A CA 1
ATOM 737 C C . VAL A 1 94 ? 2.137 -7.989 3.913 1.00 82.81 94 VAL A C 1
ATOM 739 O O . VAL A 1 94 ? 2.941 -8.424 4.740 1.00 82.81 94 VAL A O 1
ATOM 742 N N . GLU A 1 95 ? 1.162 -7.154 4.219 1.00 82.25 95 GLU A N 1
ATOM 743 C CA . GLU A 1 95 ? 0.988 -6.596 5.544 1.00 82.25 95 GLU A CA 1
ATOM 744 C C . GLU A 1 95 ? -0.453 -6.712 5.981 1.00 82.25 95 GLU A C 1
ATOM 746 O O . GLU A 1 95 ? -1.378 -6.350 5.256 1.00 82.25 95 GLU A O 1
ATOM 751 N N . MET A 1 96 ? -0.631 -7.230 7.188 1.00 82.31 96 MET A N 1
ATOM 752 C CA . MET A 1 96 ? -1.942 -7.438 7.763 1.00 82.31 96 MET A CA 1
ATOM 753 C C . MET A 1 96 ? -1.952 -6.996 9.218 1.00 82.31 96 MET A C 1
ATOM 755 O O . MET A 1 96 ? -1.137 -7.456 10.021 1.00 82.31 96 MET A O 1
ATOM 759 N N . VAL A 1 97 ? -2.900 -6.131 9.563 1.00 81.06 97 VAL A N 1
ATOM 760 C CA . VAL A 1 97 ? -3.176 -5.732 10.944 1.00 81.06 97 VAL A CA 1
ATOM 761 C C . VAL A 1 97 ? -4.609 -6.109 11.283 1.00 81.06 97 VAL A C 1
ATOM 763 O O . VAL A 1 97 ? -5.533 -5.756 10.555 1.00 81.06 97 VAL A O 1
ATOM 766 N N . ILE A 1 98 ? -4.794 -6.832 12.384 1.00 83.81 98 ILE A N 1
ATOM 767 C CA . ILE A 1 98 ? -6.104 -7.289 12.847 1.00 83.81 98 ILE A CA 1
ATOM 768 C C . ILE A 1 98 ? -6.324 -6.815 14.280 1.00 83.81 98 ILE A C 1
ATOM 770 O O . ILE A 1 98 ? -5.522 -7.110 15.167 1.00 83.81 98 ILE A O 1
ATOM 774 N N . PHE A 1 99 ? -7.444 -6.139 14.511 1.00 82.31 99 PHE A N 1
ATOM 775 C CA . PHE A 1 99 ? -7.921 -5.742 15.830 1.00 82.31 99 PHE A CA 1
ATOM 776 C C . PHE A 1 99 ? -9.160 -6.556 16.205 1.00 82.31 99 PHE A C 1
ATOM 778 O O . PHE A 1 99 ? -10.195 -6.463 15.550 1.00 82.31 99 PHE A O 1
ATOM 785 N N . ASN A 1 100 ? -9.059 -7.336 17.279 1.00 79.75 100 ASN A N 1
A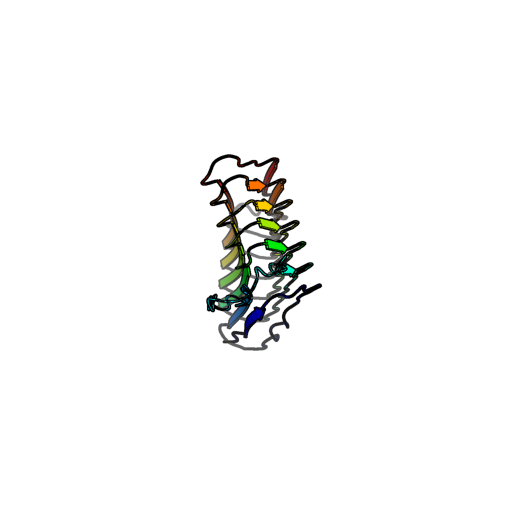TOM 786 C CA . ASN A 1 100 ? -10.145 -8.124 17.871 1.00 79.75 100 ASN A CA 1
ATOM 787 C C . ASN A 1 100 ? -10.569 -7.552 19.238 1.00 79.75 100 ASN A C 1
ATOM 789 O O . ASN A 1 100 ? -10.862 -8.315 20.154 1.00 79.75 100 ASN A O 1
ATOM 793 N N . GLN A 1 101 ? -10.502 -6.230 19.401 1.00 74.12 101 GLN A N 1
ATOM 794 C CA . GLN A 1 101 ? -10.806 -5.519 20.647 1.00 74.12 101 GLN A CA 1
ATOM 795 C C . GLN A 1 101 ? -12.135 -4.780 20.528 1.00 74.12 101 GLN A C 1
ATOM 797 O O . GLN A 1 101 ? -12.470 -4.329 19.440 1.00 74.12 101 GLN A O 1
ATOM 802 N N . GLU A 1 102 ? -12.841 -4.599 21.645 1.00 75.44 102 GLU A N 1
ATOM 803 C CA . GLU A 1 102 ? -14.071 -3.793 21.703 1.00 75.44 102 GLU A CA 1
ATOM 804 C C . GLU A 1 102 ? -13.845 -2.323 21.333 1.00 75.44 102 GLU A C 1
ATOM 806 O O . GLU A 1 102 ? -14.746 -1.695 20.792 1.00 75.44 102 GLU A O 1
ATOM 811 N N . GLU A 1 103 ? -12.660 -1.772 21.585 1.00 77.50 103 GLU A N 1
ATOM 812 C CA . GLU A 1 103 ? -12.278 -0.451 21.093 1.00 77.50 103 GLU A CA 1
ATOM 813 C C . GLU A 1 103 ? -10.853 -0.491 20.538 1.00 77.50 103 GLU A C 1
ATOM 815 O O . GLU A 1 103 ? -9.922 -1.009 21.169 1.00 77.50 103 GLU A O 1
ATOM 820 N N . ALA A 1 104 ? -10.681 0.034 19.327 1.00 79.00 104 ALA A N 1
ATOM 821 C CA . ALA A 1 104 ? -9.404 0.020 18.633 1.00 79.00 104 ALA A CA 1
ATOM 822 C C . ALA A 1 104 ? -9.170 1.330 17.886 1.00 79.00 104 ALA A C 1
ATOM 824 O O . ALA A 1 104 ? -9.943 1.708 17.003 1.00 79.00 104 ALA A O 1
ATOM 825 N N . ASN A 1 105 ? -8.048 1.982 18.191 1.00 80.94 105 ASN A N 1
ATOM 826 C CA . ASN A 1 105 ? -7.624 3.183 17.485 1.00 80.94 105 ASN A CA 1
ATOM 827 C C . ASN A 1 105 ? -6.266 2.959 16.818 1.00 80.94 105 ASN A C 1
ATOM 829 O O . ASN A 1 105 ? -5.267 2.630 17.465 1.00 80.94 105 ASN A O 1
ATOM 833 N N . LEU A 1 106 ? -6.221 3.201 15.512 1.00 82.94 106 LEU A N 1
ATOM 834 C CA . LEU A 1 106 ? -5.000 3.264 14.724 1.00 82.94 106 LEU A CA 1
ATOM 835 C C . LEU A 1 106 ? -4.845 4.688 14.199 1.00 82.94 106 LEU A C 1
ATOM 837 O O . LEU A 1 106 ? -5.565 5.128 13.306 1.00 82.94 106 LEU A O 1
ATOM 841 N N . ASN A 1 107 ? -3.904 5.442 14.765 1.00 82.94 107 ASN A N 1
ATOM 842 C CA . ASN A 1 107 ? -3.755 6.844 14.379 1.00 82.94 107 ASN A CA 1
ATOM 843 C C . ASN A 1 107 ? -3.141 6.986 12.980 1.00 82.94 107 ASN A C 1
ATOM 845 O O . ASN A 1 107 ? -3.548 7.839 12.192 1.00 82.94 107 ASN A O 1
ATOM 849 N N . THR A 1 108 ? -2.144 6.175 12.640 1.00 82.50 108 THR A N 1
ATOM 850 C CA . THR A 1 108 ? -1.491 6.265 11.332 1.00 82.50 108 THR A CA 1
ATOM 851 C C . THR A 1 108 ? -0.939 4.918 10.895 1.00 82.50 108 THR A C 1
ATOM 853 O O . THR A 1 108 ? -0.221 4.262 11.655 1.00 82.50 108 THR A O 1
ATOM 856 N N . PHE A 1 109 ? -1.223 4.542 9.650 1.00 84.50 109 PHE A N 1
ATOM 857 C CA . PHE A 1 109 ? -0.623 3.391 8.988 1.00 84.50 109 PHE A CA 1
ATOM 858 C C . PHE A 1 109 ? -0.121 3.773 7.595 1.00 84.50 109 PHE A C 1
ATOM 860 O O . PHE A 1 109 ? -0.920 4.019 6.691 1.00 84.50 109 PHE A O 1
ATOM 867 N N . ASN A 1 110 ? 1.205 3.841 7.435 1.00 87.50 110 ASN A N 1
ATOM 868 C CA . ASN A 1 110 ? 1.849 4.279 6.192 1.00 87.50 110 ASN A CA 1
ATOM 869 C C .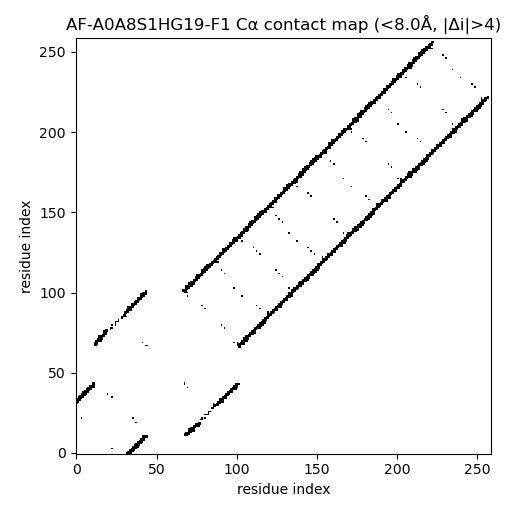 ASN A 1 110 ? 2.872 3.245 5.710 1.00 87.50 110 ASN A C 1
ATOM 871 O O . ASN A 1 110 ? 4.080 3.425 5.904 1.00 87.50 110 ASN A O 1
ATOM 875 N N . PRO A 1 111 ? 2.419 2.138 5.116 1.00 83.25 111 PRO A N 1
ATOM 876 C CA . PRO A 1 111 ? 3.330 1.147 4.578 1.00 83.25 111 PRO A CA 1
ATOM 877 C C . PRO A 1 111 ? 3.935 1.597 3.251 1.00 83.25 111 PRO A C 1
ATOM 879 O O . PRO A 1 111 ? 3.273 2.236 2.433 1.00 83.25 111 PRO A O 1
ATOM 882 N N . GLN A 1 112 ? 5.215 1.296 3.032 1.00 84.56 112 GLN A N 1
ATOM 883 C CA . GLN A 1 112 ? 5.943 1.797 1.867 1.00 84.56 112 GLN A CA 1
ATOM 884 C C . GLN A 1 112 ? 6.756 0.714 1.160 1.00 84.56 112 GLN A C 1
ATOM 886 O O . GLN A 1 112 ? 7.547 -0.006 1.775 1.00 84.56 112 GLN A O 1
ATOM 891 N N . MET A 1 113 ? 6.650 0.665 -0.169 1.00 83.50 113 MET A N 1
ATOM 892 C CA . MET A 1 113 ? 7.465 -0.217 -1.005 1.00 83.50 113 MET A CA 1
ATOM 893 C C . MET A 1 113 ? 8.131 0.552 -2.155 1.00 83.50 113 MET A C 1
ATOM 895 O O . MET A 1 113 ? 7.464 1.082 -3.044 1.00 83.50 113 MET A O 1
ATOM 899 N N . ALA A 1 114 ? 9.466 0.578 -2.172 1.00 85.62 114 ALA A N 1
ATOM 900 C CA . ALA A 1 114 ? 10.262 1.308 -3.165 1.00 85.62 114 ALA A CA 1
ATOM 901 C C . ALA A 1 114 ? 11.376 0.433 -3.776 1.00 85.62 114 ALA A C 1
ATOM 903 O O . ALA A 1 114 ? 12.566 0.637 -3.521 1.00 85.62 114 ALA A O 1
ATOM 904 N N . PRO A 1 115 ? 11.024 -0.596 -4.564 1.00 79.81 115 PRO A N 1
ATOM 905 C CA . PRO A 1 115 ? 12.011 -1.462 -5.189 1.00 79.81 115 PRO A CA 1
ATOM 906 C C . PRO A 1 115 ? 12.693 -0.760 -6.368 1.00 79.81 115 PRO A C 1
ATOM 908 O O . PRO A 1 115 ? 12.029 -0.188 -7.236 1.00 79.81 115 PRO A O 1
ATOM 911 N N . ASN A 1 116 ? 14.018 -0.887 -6.452 1.00 79.06 116 ASN A N 1
ATOM 912 C CA . ASN A 1 116 ? 14.821 -0.323 -7.543 1.00 79.06 116 ASN A CA 1
ATOM 913 C C . ASN A 1 116 ? 15.651 -1.405 -8.251 1.00 79.06 116 ASN A C 1
ATOM 915 O O . ASN A 1 116 ? 16.818 -1.599 -7.939 1.00 79.06 116 ASN A O 1
ATOM 919 N N . PRO A 1 117 ? 15.050 -2.184 -9.150 1.00 75.19 117 PRO A N 1
ATOM 920 C CA . PRO A 1 117 ? 15.747 -3.266 -9.839 1.00 75.19 117 PRO A CA 1
ATOM 921 C C . PRO A 1 117 ? 16.326 -2.864 -11.216 1.00 75.19 117 PRO A C 1
ATOM 923 O O . PRO A 1 117 ? 15.648 -2.233 -12.027 1.00 75.19 117 PRO A O 1
ATOM 926 N N . LEU A 1 118 ? 17.548 -3.325 -11.523 1.00 71.19 118 LEU A N 1
ATOM 927 C CA . LEU A 1 118 ? 18.352 -2.809 -12.647 1.00 71.19 118 LEU A CA 1
ATOM 928 C C . LEU A 1 118 ? 18.007 -3.372 -14.054 1.00 71.19 118 LEU A C 1
ATOM 930 O O . LEU A 1 118 ? 17.762 -2.597 -14.969 1.00 71.19 118 LEU A O 1
ATOM 934 N N . LEU A 1 119 ? 17.984 -4.698 -14.260 1.00 63.66 119 LEU A N 1
ATOM 935 C CA . LEU A 1 119 ? 17.899 -5.344 -15.595 1.00 63.66 119 LEU A CA 1
ATOM 936 C C . LEU A 1 119 ? 17.086 -6.646 -15.539 1.00 63.66 119 LEU A C 1
ATOM 938 O O . LEU A 1 119 ? 17.534 -7.539 -14.806 1.00 63.66 119 LEU A O 1
ATOM 942 N N . ARG A 1 120 ? 15.938 -6.761 -16.248 1.00 65.75 120 ARG A N 1
ATOM 943 C CA . ARG A 1 120 ? 15.065 -7.972 -16.255 1.00 65.75 120 ARG A CA 1
ATOM 944 C C . ARG A 1 120 ? 14.233 -8.207 -17.512 1.00 65.75 120 ARG A C 1
ATOM 946 O O . ARG A 1 120 ? 13.956 -7.257 -18.229 1.00 65.75 120 ARG A O 1
ATOM 953 N N . TYR A 1 121 ? 13.791 -9.450 -17.701 1.00 67.00 121 TYR A N 1
ATOM 954 C CA . TYR A 1 121 ? 12.749 -9.800 -18.665 1.00 67.00 121 TYR A CA 1
ATOM 955 C C . TYR A 1 121 ? 11.371 -9.639 -18.017 1.00 67.00 121 TYR A C 1
ATOM 957 O O . TYR A 1 121 ? 10.710 -8.656 -18.350 1.00 67.00 121 TYR A O 1
ATOM 965 N N . ASP A 1 122 ? 11.056 -10.421 -16.974 1.00 80.56 122 ASP A N 1
ATOM 966 C CA . ASP A 1 122 ? 9.698 -10.474 -16.407 1.00 80.56 122 ASP A CA 1
ATOM 967 C C . ASP A 1 122 ? 9.678 -10.155 -14.918 1.00 80.56 122 ASP A C 1
ATOM 969 O O . ASP A 1 122 ? 10.433 -10.721 -14.111 1.00 80.56 122 ASP A O 1
ATOM 973 N N . VAL A 1 123 ? 8.843 -9.190 -14.516 1.00 80.75 123 VAL A N 1
ATOM 974 C CA . VAL A 1 123 ? 8.864 -8.727 -13.126 1.00 80.75 123 VAL A CA 1
ATOM 975 C C . VAL A 1 123 ? 7.510 -8.400 -12.556 1.00 80.75 123 VAL A C 1
ATOM 977 O O . VAL A 1 123 ? 6.817 -7.503 -13.025 1.00 80.75 123 VAL A O 1
ATOM 980 N N . VAL A 1 124 ? 7.239 -9.031 -11.422 1.00 86.38 124 VAL A N 1
ATOM 981 C CA . VAL A 1 124 ? 6.091 -8.755 -10.575 1.00 86.38 124 VAL A CA 1
ATOM 982 C C . VAL A 1 124 ? 6.555 -8.008 -9.335 1.00 86.38 124 VAL A C 1
ATOM 984 O O . VAL A 1 124 ? 7.471 -8.427 -8.620 1.00 86.38 124 VAL A O 1
ATOM 987 N N . ILE A 1 125 ? 5.921 -6.874 -9.087 1.00 87.50 125 ILE A N 1
ATOM 988 C CA . ILE A 1 125 ? 6.099 -6.089 -7.877 1.00 87.50 125 ILE A CA 1
ATOM 989 C C . ILE A 1 125 ? 4.727 -5.910 -7.253 1.00 87.50 125 ILE A C 1
ATOM 991 O O . ILE A 1 125 ? 3.833 -5.382 -7.909 1.00 87.50 125 ILE A O 1
ATOM 995 N N . MET A 1 126 ? 4.570 -6.345 -6.010 1.00 90.44 126 MET A N 1
ATOM 996 C CA . MET A 1 126 ? 3.284 -6.327 -5.333 1.00 90.44 126 MET A CA 1
ATOM 997 C C . MET A 1 126 ? 3.418 -5.814 -3.902 1.00 90.44 126 MET A C 1
ATOM 999 O O . MET A 1 126 ? 4.246 -6.312 -3.137 1.00 90.44 126 MET A O 1
ATOM 1003 N N . LEU A 1 127 ? 2.584 -4.845 -3.550 1.00 90.75 127 LEU A N 1
ATOM 1004 C CA . LEU A 1 127 ? 2.323 -4.444 -2.173 1.00 90.75 127 LEU A CA 1
ATOM 1005 C C . LEU A 1 127 ? 0.859 -4.775 -1.869 1.00 90.75 127 LEU A C 1
ATOM 1007 O O . LEU A 1 127 ? -0.032 -4.314 -2.578 1.00 90.75 127 LEU A O 1
ATOM 1011 N N . VAL A 1 128 ? 0.628 -5.608 -0.856 1.00 91.06 128 VAL A N 1
ATOM 1012 C CA . VAL A 1 128 ? -0.705 -5.958 -0.358 1.00 91.06 128 VAL A CA 1
ATOM 1013 C C . VAL A 1 128 ? -0.810 -5.511 1.089 1.00 91.06 128 VAL A C 1
ATOM 1015 O O . VAL A 1 128 ? -0.038 -5.970 1.930 1.00 91.06 128 VAL A O 1
ATOM 1018 N N . VAL A 1 129 ? -1.773 -4.647 1.379 1.00 91.69 129 VAL A N 1
ATOM 1019 C CA . VAL A 1 129 ? -1.988 -4.086 2.711 1.00 91.69 129 VAL A CA 1
ATOM 1020 C C . VAL A 1 129 ? -3.427 -4.327 3.132 1.00 91.69 129 VAL A C 1
ATOM 1022 O O . VAL A 1 129 ? -4.362 -3.992 2.407 1.00 91.69 129 VAL A O 1
ATOM 1025 N N . MET A 1 130 ? -3.610 -4.892 4.322 1.00 91.75 130 MET A N 1
ATOM 1026 C CA . MET A 1 130 ? -4.927 -5.168 4.877 1.00 91.75 130 MET A CA 1
ATOM 1027 C C . MET A 1 130 ? -5.027 -4.731 6.339 1.00 91.75 130 MET A C 1
ATOM 1029 O O . MET A 1 130 ? -4.188 -5.091 7.167 1.00 91.75 130 MET A O 1
ATOM 1033 N N . VAL A 1 131 ? -6.087 -3.999 6.673 1.00 90.44 131 VAL A N 1
ATOM 1034 C CA . VAL A 1 131 ? -6.457 -3.672 8.056 1.00 90.44 131 VAL A CA 1
ATOM 1035 C C . VAL A 1 131 ? -7.860 -4.179 8.326 1.00 90.44 131 VAL A C 1
ATOM 1037 O O . VAL A 1 131 ? -8.782 -3.900 7.562 1.00 90.44 131 VAL A O 1
ATOM 1040 N N . ILE A 1 132 ? -8.024 -4.911 9.423 1.00 90.75 132 ILE A N 1
ATOM 1041 C CA . ILE A 1 132 ? -9.310 -5.471 9.826 1.00 90.75 132 ILE A CA 1
ATOM 1042 C C . ILE A 1 132 ? -9.612 -5.069 11.266 1.00 90.75 132 ILE A C 1
ATOM 1044 O O . ILE A 1 132 ? -8.834 -5.362 12.175 1.00 90.75 132 ILE A O 1
ATOM 1048 N N . PHE A 1 133 ? -10.781 -4.473 11.472 1.00 89.12 133 PHE A N 1
ATOM 1049 C CA . PHE A 1 133 ? -11.375 -4.233 12.782 1.00 89.12 133 PHE A CA 1
ATOM 1050 C C . PHE A 1 133 ? -12.570 -5.168 12.960 1.00 89.12 133 PHE A C 1
ATOM 1052 O O . PHE A 1 133 ? -13.573 -5.054 12.256 1.00 89.12 133 PHE A O 1
ATOM 1059 N N . ASN A 1 134 ? -12.447 -6.132 13.873 1.00 85.69 134 ASN A N 1
ATOM 1060 C CA . ASN A 1 134 ? -13.439 -7.190 14.060 1.00 85.69 134 ASN A CA 1
ATOM 1061 C C . ASN A 1 134 ? -14.500 -6.883 15.119 1.00 85.69 134 ASN A C 1
ATOM 1063 O O . ASN A 1 134 ? -15.560 -7.504 15.077 1.00 85.69 134 ASN A O 1
ATOM 1067 N N .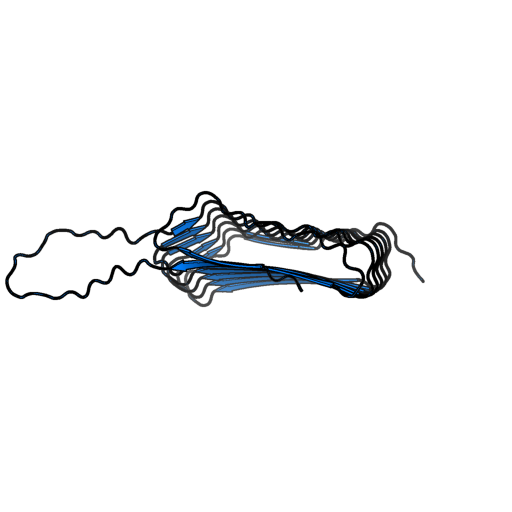 GLN A 1 135 ? -14.223 -5.988 16.068 1.00 76.31 135 GLN A N 1
ATOM 1068 C CA . GLN A 1 135 ? -15.081 -5.743 17.226 1.00 76.31 135 GLN A CA 1
ATOM 1069 C C . GLN A 1 135 ? -15.224 -4.242 17.535 1.00 76.31 135 GLN A C 1
ATOM 1071 O O . GLN A 1 135 ? -14.319 -3.461 17.255 1.00 76.31 135 GLN A O 1
ATOM 1076 N N . GLY A 1 136 ? -16.389 -3.901 18.103 1.00 72.81 136 GLY A N 1
ATOM 1077 C CA . GLY A 1 136 ? -16.779 -2.614 18.695 1.00 72.81 136 GLY A CA 1
ATOM 1078 C C . GLY A 1 136 ? -16.338 -1.316 17.992 1.00 72.81 136 GLY A C 1
ATOM 1079 O O . GLY A 1 136 ? -16.431 -1.199 16.779 1.00 72.81 136 GLY A O 1
ATOM 1080 N N . GLY A 1 137 ? -16.017 -0.268 18.754 1.00 78.69 137 GLY A N 1
ATOM 1081 C CA . GLY A 1 137 ? -15.719 1.068 18.225 1.00 78.69 137 GLY A CA 1
ATOM 1082 C C . GLY A 1 137 ? -14.339 1.137 17.572 1.00 78.69 137 GLY A C 1
ATOM 1083 O O . GLY A 1 137 ? -13.327 0.919 18.236 1.00 78.69 137 GLY A O 1
ATOM 1084 N N . ALA A 1 138 ? -14.277 1.477 16.285 1.00 84.69 138 ALA A N 1
ATOM 1085 C CA . ALA A 1 138 ? -13.027 1.515 15.534 1.00 84.69 138 ALA A CA 1
ATOM 1086 C C . ALA A 1 138 ? -12.736 2.907 14.969 1.00 84.69 138 ALA A C 1
ATOM 1088 O O . ALA A 1 138 ? -13.580 3.521 14.311 1.00 84.69 138 ALA A O 1
ATOM 1089 N N . ASN A 1 139 ? -11.511 3.390 15.163 1.00 87.81 139 ASN A N 1
ATOM 1090 C CA . ASN A 1 139 ? -11.046 4.616 14.527 1.00 87.81 139 ASN A CA 1
ATOM 1091 C C . ASN A 1 139 ? -9.713 4.392 13.816 1.00 87.81 139 ASN A C 1
ATOM 1093 O O . ASN A 1 139 ? -8.719 3.991 14.422 1.00 87.81 139 ASN A O 1
ATOM 1097 N N . LEU A 1 140 ? -9.687 4.700 12.525 1.00 90.06 140 LEU A N 1
ATOM 1098 C CA . LEU A 1 140 ? -8.475 4.803 11.733 1.00 90.06 140 LEU A CA 1
ATOM 1099 C C . LEU A 1 140 ? -8.328 6.251 11.271 1.00 90.06 140 LEU A C 1
ATOM 1101 O O . LEU A 1 140 ? -9.026 6.714 10.371 1.00 90.06 140 LEU A O 1
ATOM 1105 N N . ASN A 1 141 ? -7.403 6.989 11.883 1.00 90.56 141 ASN A N 1
ATOM 1106 C CA . ASN A 1 141 ? -7.242 8.399 11.538 1.00 90.56 141 ASN A CA 1
ATOM 1107 C C . ASN A 1 141 ? -6.605 8.565 10.153 1.00 90.56 141 ASN A C 1
ATOM 1109 O O . ASN A 1 141 ? -7.000 9.440 9.388 1.00 90.56 141 ASN A O 1
ATOM 1113 N N . SER A 1 142 ? -5.611 7.747 9.810 1.00 90.38 142 SER A N 1
ATOM 1114 C CA . SER A 1 142 ? -4.942 7.891 8.525 1.00 90.38 142 SER A CA 1
ATOM 1115 C C . SER A 1 142 ? -4.343 6.590 8.017 1.00 90.38 142 SER A C 1
ATOM 1117 O O . SER A 1 142 ? -3.611 5.908 8.736 1.00 90.38 142 SER A O 1
ATOM 1119 N N . PHE A 1 143 ? -4.632 6.281 6.759 1.00 91.62 143 PHE A N 1
ATOM 1120 C CA . PHE A 1 143 ? -4.097 5.146 6.025 1.00 91.62 143 PHE A CA 1
ATOM 1121 C C . PHE A 1 143 ? -3.478 5.661 4.725 1.00 91.62 143 PHE A C 1
ATOM 1123 O O . PHE A 1 143 ? -4.208 6.065 3.822 1.00 91.62 143 PHE A O 1
ATOM 1130 N N . ASN A 1 144 ? -2.142 5.715 4.659 1.00 92.94 144 ASN A N 1
ATOM 1131 C CA . ASN A 1 144 ? -1.404 6.273 3.512 1.00 92.94 144 ASN A CA 1
ATOM 1132 C C . ASN A 1 144 ? -0.312 5.312 3.011 1.00 92.94 144 ASN A C 1
ATOM 1134 O O . ASN A 1 144 ? 0.888 5.584 3.145 1.00 92.94 144 ASN A O 1
ATOM 1138 N N . PRO A 1 145 ? -0.704 4.154 2.479 1.00 89.88 145 PRO A N 1
ATOM 1139 C CA . PRO A 1 145 ? 0.194 3.265 1.755 1.00 89.88 145 PRO A CA 1
ATOM 1140 C C . PRO A 1 145 ? 0.795 3.931 0.515 1.00 89.88 145 PRO A C 1
ATOM 1142 O O . PRO A 1 145 ? 0.151 4.706 -0.194 1.00 89.88 145 PRO A O 1
ATOM 1145 N N . GLN A 1 146 ? 2.070 3.634 0.257 1.00 91.69 146 GLN A N 1
ATOM 1146 C CA . GLN A 1 146 ? 2.804 4.202 -0.869 1.00 91.69 146 GLN A CA 1
ATOM 1147 C C . GLN A 1 146 ? 3.647 3.158 -1.598 1.00 91.69 146 GLN A C 1
ATOM 1149 O O . GLN A 1 146 ? 4.430 2.414 -1.001 1.00 91.69 146 GLN A O 1
ATOM 1154 N N . MET A 1 147 ? 3.572 3.169 -2.926 1.00 91.44 147 MET A N 1
ATOM 1155 C CA . MET A 1 147 ? 4.373 2.301 -3.781 1.00 91.44 147 MET A CA 1
ATOM 1156 C C . MET A 1 147 ? 5.087 3.109 -4.868 1.00 91.44 147 MET A C 1
ATOM 1158 O O . MET A 1 147 ? 4.464 3.669 -5.769 1.00 91.44 147 MET A O 1
ATOM 1162 N N . ALA A 1 148 ? 6.419 3.138 -4.812 1.00 90.19 148 ALA A N 1
ATOM 1163 C CA . ALA A 1 148 ? 7.261 3.915 -5.725 1.00 90.19 148 ALA A CA 1
ATOM 1164 C C . ALA A 1 148 ? 8.381 3.053 -6.334 1.00 90.19 148 ALA A C 1
ATOM 1166 O O . ALA A 1 148 ? 9.562 3.217 -6.013 1.00 90.19 148 ALA A O 1
ATOM 1167 N N . PRO A 1 149 ? 8.044 2.078 -7.194 1.00 85.31 149 PRO A N 1
ATOM 1168 C CA . PRO A 1 149 ? 9.045 1.259 -7.851 1.00 85.31 149 PRO A CA 1
ATOM 1169 C C . PRO A 1 149 ? 9.757 2.061 -8.942 1.00 85.31 149 PRO A C 1
ATOM 1171 O O . PRO A 1 149 ? 9.119 2.709 -9.774 1.00 85.31 149 PRO A O 1
ATOM 1174 N N . ASN A 1 150 ? 11.080 1.921 -9.012 1.00 84.12 150 ASN A N 1
ATOM 1175 C CA . ASN A 1 150 ? 11.907 2.560 -10.039 1.00 84.12 150 ASN A CA 1
ATOM 1176 C C . ASN A 1 150 ? 12.732 1.533 -10.834 1.00 84.12 150 ASN A C 1
ATOM 1178 O O . ASN A 1 150 ? 13.902 1.324 -10.533 1.00 84.12 150 ASN A O 1
ATOM 1182 N N . PRO A 1 151 ? 12.144 0.805 -11.800 1.00 77.62 151 PRO A N 1
ATOM 1183 C CA . PRO A 1 151 ? 12.908 -0.177 -12.570 1.00 77.62 151 PRO A CA 1
ATOM 1184 C C . PRO A 1 151 ? 13.589 0.406 -13.807 1.00 77.62 151 PRO A C 1
ATOM 1186 O O . PRO A 1 151 ? 12.937 1.098 -14.590 1.00 77.62 151 PRO A O 1
ATOM 1189 N N . LEU A 1 152 ? 14.849 0.027 -14.048 1.00 74.81 152 LEU A N 1
ATOM 1190 C CA . LEU A 1 152 ? 15.640 0.555 -15.168 1.00 74.81 152 LEU A CA 1
ATOM 1191 C C . LEU A 1 152 ? 15.258 -0.049 -16.537 1.00 74.81 152 LEU A C 1
ATOM 1193 O O . LEU A 1 152 ? 14.784 0.673 -17.404 1.00 74.81 152 LEU A O 1
ATOM 1197 N N . LEU A 1 153 ? 15.446 -1.355 -16.760 1.00 67.44 153 LEU A N 1
ATOM 1198 C CA . LEU A 1 153 ? 15.350 -1.983 -18.096 1.00 67.44 153 LEU A CA 1
ATOM 1199 C C . LEU A 1 153 ? 14.489 -3.247 -18.063 1.00 67.44 153 LEU A C 1
ATOM 1201 O O . LEU A 1 153 ? 14.883 -4.188 -17.358 1.00 67.44 153 LEU A O 1
ATOM 1205 N N . ARG A 1 154 ? 13.331 -3.265 -18.759 1.00 65.31 154 ARG A N 1
ATOM 1206 C CA . ARG A 1 154 ? 12.372 -4.394 -18.709 1.00 65.31 154 ARG A CA 1
ATOM 1207 C C . ARG A 1 154 ? 11.581 -4.662 -19.983 1.00 65.31 154 ARG A C 1
ATOM 1209 O O . ARG A 1 154 ? 11.253 -3.720 -20.691 1.00 65.31 154 ARG A O 1
ATOM 1216 N N . TYR A 1 155 ? 11.233 -5.929 -20.198 1.00 68.12 155 TYR A N 1
ATOM 1217 C CA . TYR A 1 155 ? 10.279 -6.344 -21.226 1.00 68.12 155 TYR A CA 1
ATOM 1218 C C . TYR A 1 155 ? 8.866 -6.316 -20.645 1.00 68.12 155 TYR A C 1
ATOM 1220 O O . TYR A 1 155 ? 8.150 -5.364 -20.952 1.00 68.12 155 TYR A O 1
ATOM 1228 N N . ASP A 1 156 ? 8.574 -7.177 -19.662 1.00 82.06 156 ASP A N 1
ATOM 1229 C CA . ASP A 1 156 ? 7.235 -7.319 -19.084 1.00 82.06 156 ASP A CA 1
ATOM 1230 C C . ASP A 1 156 ? 7.231 -6.968 -17.596 1.00 82.06 156 ASP A C 1
ATOM 1232 O O . ASP A 1 156 ? 8.025 -7.465 -16.783 1.00 82.06 156 ASP A O 1
ATOM 1236 N N . VAL A 1 157 ? 6.331 -6.068 -17.196 1.00 82.00 157 VAL A N 1
ATOM 1237 C CA . VAL A 1 157 ? 6.244 -5.651 -15.794 1.00 82.00 157 VAL A CA 1
ATOM 1238 C C . VAL A 1 157 ? 4.819 -5.556 -15.309 1.00 82.00 157 VAL A C 1
ATOM 1240 O O . VAL A 1 157 ? 4.040 -4.740 -15.794 1.00 82.00 157 VAL A O 1
ATOM 1243 N N . VAL A 1 158 ? 4.544 -6.276 -14.229 1.00 88.00 158 VAL A N 1
ATOM 1244 C CA . VAL A 1 158 ? 3.337 -6.114 -13.431 1.00 88.00 158 VAL A CA 1
ATOM 1245 C C . VAL A 1 158 ? 3.703 -5.396 -12.143 1.00 88.00 158 VAL A C 1
ATOM 1247 O O . VAL A 1 158 ? 4.580 -5.821 -11.387 1.00 88.00 158 VAL A O 1
ATOM 1250 N N . ILE A 1 159 ? 3.038 -4.278 -11.899 1.00 88.88 159 ILE A N 1
ATOM 1251 C CA . ILE A 1 159 ? 3.146 -3.528 -10.657 1.00 88.88 159 ILE A CA 1
ATOM 1252 C C . ILE A 1 159 ? 1.747 -3.428 -10.083 1.00 88.88 159 ILE A C 1
ATOM 1254 O O . ILE A 1 159 ? 0.841 -2.951 -10.763 1.00 88.88 159 ILE A O 1
ATOM 1258 N N . MET A 1 160 ? 1.581 -3.882 -8.851 1.00 93.19 160 MET A N 1
ATOM 1259 C CA . MET A 1 160 ? 0.283 -3.950 -8.212 1.00 93.19 160 MET A CA 1
ATOM 1260 C C . MET A 1 160 ? 0.359 -3.434 -6.779 1.00 93.19 160 MET A C 1
ATOM 1262 O O . MET A 1 160 ? 1.207 -3.871 -6.000 1.00 93.19 160 MET A O 1
ATOM 1266 N N . LEU A 1 161 ? -0.545 -2.523 -6.449 1.00 93.56 161 LEU A N 1
ATOM 1267 C CA . LEU A 1 161 ? -0.830 -2.087 -5.092 1.00 93.56 161 LEU A CA 1
ATOM 1268 C C . LEU A 1 161 ? -2.272 -2.494 -4.778 1.00 93.56 161 LEU A C 1
ATOM 1270 O O . LEU A 1 161 ? -3.183 -2.127 -5.517 1.00 93.56 161 LEU A O 1
ATOM 1274 N N . VAL A 1 162 ? -2.457 -3.324 -3.750 1.00 94.06 162 VAL A N 1
ATOM 1275 C CA . VAL A 1 162 ? -3.772 -3.780 -3.281 1.00 94.06 162 VAL A CA 1
ATOM 1276 C C . VAL A 1 162 ? -3.939 -3.389 -1.832 1.00 94.06 162 VAL A C 1
ATOM 1278 O O . VAL A 1 162 ? -3.123 -3.752 -0.983 1.00 94.06 162 VAL A O 1
ATOM 1281 N N . GLU A 1 163 ? -5.029 -2.700 -1.549 1.00 94.25 163 GLU A N 1
ATOM 1282 C CA . GLU A 1 163 ? -5.285 -2.131 -0.242 1.00 94.25 163 GLU A CA 1
ATOM 1283 C C . GLU A 1 163 ? -6.709 -2.383 0.189 1.00 94.25 163 GLU A C 1
ATOM 1285 O O . GLU A 1 163 ? -7.661 -2.202 -0.574 1.00 94.25 163 GLU A O 1
ATOM 1290 N N . MET A 1 164 ? -6.849 -2.807 1.438 1.00 93.62 164 MET A N 1
ATOM 1291 C CA . MET A 1 164 ? -8.143 -3.144 1.985 1.00 93.62 164 MET A CA 1
ATOM 1292 C C . MET A 1 164 ? -8.253 -2.728 3.446 1.00 93.62 164 MET A C 1
ATOM 1294 O O . MET A 1 164 ? -7.436 -3.119 4.280 1.00 93.62 164 MET A O 1
ATOM 1298 N N . VAL A 1 165 ? -9.303 -1.980 3.766 1.00 93.56 165 VAL A N 1
ATOM 1299 C CA . VAL A 1 165 ? -9.697 -1.682 5.144 1.00 93.56 165 VAL A CA 1
ATOM 1300 C C . VAL A 1 165 ? -11.102 -2.222 5.368 1.00 93.56 165 VAL A C 1
ATOM 1302 O O . VAL A 1 165 ? -12.022 -1.905 4.616 1.00 93.56 165 VAL A O 1
ATOM 1305 N N . ILE A 1 166 ? -11.266 -3.049 6.398 1.00 93.12 166 ILE A N 1
ATOM 1306 C CA . ILE A 1 166 ? -12.541 -3.678 6.744 1.00 93.12 166 ILE A CA 1
ATOM 1307 C C . ILE A 1 166 ? -12.907 -3.337 8.184 1.00 93.12 166 ILE A C 1
ATOM 1309 O O . ILE A 1 166 ? -12.132 -3.590 9.108 1.00 93.12 166 ILE A O 1
ATOM 1313 N N . PHE A 1 167 ? -14.131 -2.853 8.366 1.00 91.31 167 PHE A N 1
ATOM 1314 C CA . PHE A 1 167 ? -14.780 -2.679 9.660 1.00 91.31 167 PHE A CA 1
ATOM 1315 C C . PHE A 1 167 ? -15.975 -3.632 9.752 1.00 91.31 167 PHE A C 1
ATOM 1317 O O . PHE A 1 167 ? -16.889 -3.565 8.925 1.00 91.31 167 PHE A O 1
ATOM 1324 N N . ASN A 1 168 ? -15.939 -4.563 10.709 1.00 87.12 168 ASN A N 1
ATOM 1325 C CA . ASN A 1 168 ? -16.931 -5.633 10.820 1.00 87.12 168 ASN A CA 1
ATOM 1326 C C . ASN A 1 168 ? -18.040 -5.383 11.850 1.00 87.12 168 ASN A C 1
ATOM 1328 O O . ASN A 1 168 ? -19.136 -5.909 11.665 1.00 87.12 168 ASN A O 1
ATOM 1332 N N . GLN A 1 169 ? -17.769 -4.665 12.944 1.00 78.81 169 GLN A N 1
ATOM 1333 C CA . GLN A 1 169 ? -18.724 -4.436 14.034 1.00 78.81 169 GLN A CA 1
ATOM 1334 C C . GLN A 1 169 ? -18.551 -3.044 14.661 1.00 78.81 169 GLN A C 1
ATOM 1336 O O . GLN A 1 169 ? -17.470 -2.473 14.582 1.00 78.81 169 GLN A O 1
ATOM 1341 N N . GLY A 1 170 ? -19.613 -2.546 15.313 1.00 75.50 170 GLY A N 1
ATOM 1342 C CA . GLY A 1 170 ? -19.641 -1.298 16.096 1.00 75.50 170 GLY A CA 1
ATOM 1343 C C . GLY A 1 170 ? -19.684 -0.012 15.265 1.00 75.50 170 GLY A C 1
ATOM 1344 O O . GLY A 1 170 ? -20.040 -0.042 14.097 1.00 75.50 170 GLY A O 1
ATOM 1345 N N . GLY A 1 171 ? -19.380 1.146 15.857 1.00 78.69 171 GLY A N 1
ATOM 1346 C CA . GLY A 1 171 ? -19.238 2.403 15.106 1.00 78.69 171 GLY A CA 1
ATOM 1347 C C . GLY A 1 171 ? -17.831 2.513 14.519 1.00 78.69 171 GLY A C 1
ATOM 1348 O O . GLY A 1 171 ? -16.869 2.210 15.220 1.00 78.69 171 GLY A O 1
ATOM 1349 N N . ALA A 1 172 ? -17.693 2.935 13.259 1.00 85.38 172 ALA A N 1
ATOM 1350 C CA . ALA A 1 172 ? -16.379 3.109 12.631 1.00 85.38 172 ALA A CA 1
ATOM 1351 C C . ALA A 1 172 ? -16.181 4.509 12.076 1.00 85.38 172 ALA A C 1
ATOM 1353 O O . ALA A 1 172 ? -17.075 5.083 11.453 1.00 85.38 172 ALA A O 1
ATOM 1354 N N . ASN A 1 173 ? -14.964 5.015 12.229 1.00 89.94 173 ASN A N 1
ATOM 1355 C CA . ASN A 1 173 ? -14.518 6.218 11.555 1.00 89.94 173 ASN A CA 1
ATOM 1356 C C . ASN A 1 173 ? -13.176 5.971 10.859 1.00 89.94 173 ASN A C 1
ATOM 1358 O O . ASN A 1 173 ? -12.205 5.553 11.488 1.00 89.94 173 ASN A O 1
ATOM 1362 N N . LEU A 1 174 ? -13.130 6.260 9.563 1.00 92.12 174 LEU A N 1
ATOM 1363 C CA . LEU A 1 174 ? -11.914 6.398 8.781 1.00 92.12 174 LEU A CA 1
ATOM 1364 C C . LEU A 1 174 ? -11.775 7.862 8.363 1.00 92.12 174 LEU A C 1
ATOM 1366 O O . LEU A 1 174 ? -12.487 8.346 7.481 1.00 92.12 174 LEU A O 1
ATOM 1370 N N . ASN A 1 175 ? -10.844 8.586 8.985 1.00 93.25 175 ASN A N 1
ATOM 1371 C CA . ASN A 1 175 ? -10.691 10.008 8.686 1.00 93.25 175 ASN A CA 1
ATOM 1372 C C . ASN A 1 175 ? -10.054 10.239 7.309 1.00 93.25 175 ASN A C 1
ATOM 1374 O O . ASN A 1 175 ? -10.478 11.130 6.577 1.00 93.25 175 ASN A O 1
ATOM 1378 N N . SER A 1 176 ? -9.051 9.449 6.929 1.00 93.31 176 SER A N 1
ATOM 1379 C CA . SER A 1 176 ? -8.444 9.586 5.608 1.00 93.31 176 SER A CA 1
ATOM 1380 C C . SER A 1 176 ? -7.852 8.283 5.093 1.00 93.31 176 SER A C 1
ATOM 1382 O O . SER A 1 176 ? -7.079 7.632 5.801 1.00 93.31 176 SER A O 1
ATOM 1384 N N . PHE A 1 177 ? -8.138 7.982 3.835 1.00 93.12 177 PHE A N 1
ATOM 1385 C CA . PHE A 1 177 ? -7.562 6.893 3.063 1.00 93.12 177 PHE A CA 1
ATOM 1386 C C . PHE A 1 177 ? -6.884 7.494 1.828 1.00 93.12 177 PHE A C 1
ATOM 1388 O O . PHE A 1 177 ? -7.581 7.982 0.939 1.00 93.12 177 PHE A O 1
ATOM 1395 N N . ASN A 1 178 ? -5.546 7.544 1.811 1.00 94.44 178 ASN A N 1
ATOM 1396 C CA . ASN A 1 178 ? -4.769 8.205 0.753 1.00 94.44 178 ASN A CA 1
ATOM 1397 C C . ASN A 1 178 ? -3.640 7.324 0.169 1.00 94.44 178 ASN A C 1
ATOM 1399 O O . ASN A 1 178 ? -2.454 7.630 0.349 1.00 94.44 178 ASN A O 1
ATOM 1403 N N . PRO A 1 179 ? -3.978 6.230 -0.520 1.00 91.31 179 PRO A N 1
ATOM 1404 C CA . PRO A 1 179 ? -3.049 5.488 -1.363 1.00 91.31 179 PRO A CA 1
ATOM 1405 C C . PRO A 1 179 ? -2.326 6.328 -2.396 1.00 91.31 179 PRO A C 1
ATOM 1407 O O . PRO A 1 179 ? -2.907 7.185 -3.072 1.00 91.31 179 PRO A O 1
ATOM 1410 N N . GLN A 1 180 ? -1.050 6.003 -2.595 1.00 92.62 180 GLN A N 1
ATOM 1411 C CA . GLN A 1 180 ? -0.261 6.593 -3.666 1.00 92.62 180 GLN A CA 1
ATOM 1412 C C . GLN A 1 180 ? 0.604 5.564 -4.386 1.00 92.62 180 GLN A C 1
ATOM 1414 O O . GLN A 1 180 ? 1.427 4.864 -3.792 1.00 92.62 180 GLN A O 1
ATOM 1419 N N . MET A 1 181 ? 0.505 5.551 -5.711 1.00 91.50 181 MET A N 1
ATOM 1420 C CA . MET A 1 181 ? 1.305 4.691 -6.571 1.00 91.50 181 MET A CA 1
ATOM 1421 C C . MET A 1 181 ? 2.023 5.521 -7.640 1.00 91.50 181 MET A C 1
ATOM 1423 O O . MET A 1 181 ? 1.411 6.064 -8.558 1.00 91.50 181 MET A O 1
ATOM 1427 N N . ALA A 1 182 ? 3.350 5.596 -7.547 1.00 89.88 182 ALA A N 1
ATOM 1428 C CA . ALA A 1 182 ? 4.195 6.411 -8.423 1.00 89.88 182 ALA A CA 1
ATOM 1429 C C . ALA A 1 182 ? 5.324 5.578 -9.059 1.00 89.88 182 ALA A C 1
ATOM 1431 O O . ALA A 1 182 ? 6.496 5.710 -8.690 1.00 89.88 182 ALA A O 1
ATOM 1432 N N . PRO A 1 183 ? 5.008 4.673 -10.004 1.00 84.19 183 PRO A N 1
ATOM 1433 C CA . PRO A 1 183 ? 6.018 3.880 -10.679 1.00 84.19 183 PRO A CA 1
ATOM 1434 C C . PRO A 1 183 ? 6.765 4.746 -11.697 1.00 84.19 183 PRO A C 1
ATOM 1436 O O . PRO A 1 183 ? 6.162 5.332 -12.597 1.00 84.19 183 PRO A O 1
ATOM 1439 N N . ASN A 1 184 ? 8.092 4.765 -11.604 1.00 82.94 184 ASN A N 1
ATOM 1440 C CA . ASN A 1 184 ? 8.952 5.551 -12.489 1.00 82.94 184 ASN A CA 1
ATOM 1441 C C . ASN A 1 184 ? 9.942 4.653 -13.240 1.00 82.94 184 ASN A C 1
ATOM 1443 O O . ASN A 1 184 ? 11.061 4.464 -12.778 1.00 82.94 184 ASN A O 1
ATOM 1447 N N . PRO A 1 185 ? 9.543 4.016 -14.348 1.00 76.12 185 PRO A N 1
ATOM 1448 C CA . PRO A 1 185 ? 10.478 3.201 -15.106 1.00 76.12 185 PRO A CA 1
ATOM 1449 C C . PRO A 1 185 ? 11.162 3.873 -16.285 1.00 76.12 185 PRO A C 1
ATOM 1451 O O . PRO A 1 185 ? 10.548 4.652 -17.011 1.00 76.12 185 PRO A O 1
ATOM 1454 N N . LEU A 1 186 ? 12.391 3.432 -16.562 1.00 74.25 186 LEU A N 1
ATOM 1455 C CA . LEU A 1 186 ? 13.226 4.012 -17.613 1.00 74.25 186 LEU A CA 1
ATOM 1456 C C . LEU A 1 186 ? 12.922 3.472 -19.033 1.00 74.25 186 LEU A C 1
ATOM 1458 O O . LEU A 1 186 ? 12.720 4.258 -19.948 1.00 74.25 186 LEU A O 1
ATOM 1462 N N . LEU A 1 187 ? 12.887 2.154 -19.255 1.00 67.31 187 LEU A N 1
ATOM 1463 C CA . LEU A 1 187 ? 12.813 1.554 -20.606 1.00 67.31 187 LEU A CA 1
ATOM 1464 C C . LEU A 1 187 ? 11.913 0.314 -20.617 1.00 67.31 187 LEU A C 1
ATOM 1466 O O . LEU A 1 187 ? 12.250 -0.637 -19.899 1.00 67.31 187 LEU A O 1
ATOM 1470 N N . ARG A 1 188 ? 10.785 0.322 -21.363 1.00 63.19 188 ARG A N 1
ATOM 1471 C CA . ARG A 1 188 ? 9.801 -0.786 -21.334 1.00 63.19 188 ARG A CA 1
ATOM 1472 C C . ARG A 1 188 ? 9.020 -1.077 -22.623 1.00 63.19 188 ARG A C 1
ATOM 1474 O O . ARG A 1 188 ? 8.754 -0.154 -23.391 1.00 63.19 188 ARG A O 1
ATOM 1481 N N . TYR A 1 189 ? 8.630 -2.349 -22.773 1.00 64.94 189 TYR A N 1
ATOM 1482 C CA . TYR A 1 189 ? 7.835 -2.883 -23.889 1.00 64.94 189 TYR A CA 1
ATOM 1483 C C . TYR A 1 189 ? 6.389 -3.226 -23.505 1.00 64.94 189 TYR A C 1
ATOM 1485 O O . TYR A 1 189 ? 5.508 -2.889 -24.278 1.00 64.94 189 TYR A O 1
ATOM 1493 N N . ASP A 1 190 ? 6.147 -3.806 -22.321 1.00 79.56 190 ASP A N 1
ATOM 1494 C CA . ASP A 1 190 ? 4.801 -4.132 -21.834 1.00 79.56 190 ASP A CA 1
ATOM 1495 C C . ASP A 1 190 ? 4.684 -3.914 -20.323 1.00 79.56 190 ASP A C 1
ATOM 1497 O O . ASP A 1 190 ? 5.485 -4.386 -19.503 1.00 79.56 190 ASP A O 1
ATOM 1501 N N . VAL A 1 191 ? 3.676 -3.148 -19.906 1.00 79.38 191 VAL A N 1
ATOM 1502 C CA . VAL A 1 191 ? 3.485 -2.841 -18.487 1.00 79.38 191 VAL A CA 1
ATOM 1503 C C . VAL A 1 191 ? 2.035 -2.828 -18.082 1.00 79.38 191 VAL A C 1
ATOM 1505 O O . VAL A 1 191 ? 1.250 -2.032 -18.589 1.00 79.38 191 VAL A O 1
ATOM 1508 N N . VAL A 1 192 ? 1.751 -3.573 -17.023 1.00 86.25 192 VAL A N 1
ATOM 1509 C CA . VAL A 1 192 ? 0.512 -3.476 -16.264 1.00 86.25 192 VAL A CA 1
ATOM 1510 C C . VAL A 1 192 ? 0.806 -2.794 -14.935 1.00 86.25 192 VAL A C 1
ATOM 1512 O O . VAL A 1 192 ? 1.642 -3.245 -14.149 1.00 86.25 192 VAL A O 1
ATOM 1515 N N . ILE A 1 193 ? 0.130 -1.680 -14.688 1.00 87.06 193 ILE A N 1
ATOM 1516 C CA . ILE A 1 193 ? 0.133 -0.981 -13.405 1.00 87.06 193 ILE A CA 1
ATOM 1517 C C . ILE A 1 193 ? -1.295 -1.003 -12.883 1.00 87.06 193 ILE A C 1
ATOM 1519 O O . ILE A 1 193 ? -2.208 -0.542 -13.565 1.00 87.06 193 ILE A O 1
ATOM 1523 N N . MET A 1 194 ? -1.474 -1.545 -11.685 1.00 91.50 194 MET A N 1
ATOM 1524 C CA . MET A 1 194 ? -2.777 -1.681 -11.057 1.00 91.50 194 MET A CA 1
ATOM 1525 C C . MET A 1 194 ? -2.744 -1.146 -9.629 1.00 91.50 194 MET A C 1
ATOM 1527 O O . MET A 1 194 ? -1.867 -1.515 -8.848 1.00 91.50 194 MET A O 1
ATOM 1531 N N . LEU A 1 195 ? -3.719 -0.306 -9.309 1.00 91.69 195 LEU A N 1
ATOM 1532 C CA . LEU A 1 195 ? -4.042 0.130 -7.958 1.00 91.69 195 LEU A CA 1
ATOM 1533 C C . LEU A 1 195 ? -5.468 -0.327 -7.673 1.00 91.69 195 LEU A C 1
ATOM 1535 O O . LEU A 1 195 ? -6.376 -0.015 -8.446 1.00 91.69 195 LEU A O 1
ATOM 1539 N N . VAL A 1 196 ? -5.624 -1.147 -6.637 1.00 93.06 196 VAL A N 1
ATOM 1540 C CA . VAL A 1 196 ? -6.914 -1.662 -6.180 1.00 93.06 196 VAL A CA 1
ATOM 1541 C C . VAL A 1 196 ? -7.098 -1.276 -4.731 1.00 93.06 196 VAL A C 1
ATOM 1543 O O . VAL A 1 196 ? -6.305 -1.657 -3.872 1.00 93.06 196 VAL A O 1
ATOM 1546 N N . GLU A 1 197 ? -8.182 -0.576 -4.467 1.00 93.81 197 GLU A N 1
ATOM 1547 C CA . GLU A 1 197 ? -8.451 0.042 -3.188 1.00 93.81 197 GLU A CA 1
ATOM 1548 C C . GLU A 1 197 ? -9.867 -0.279 -2.753 1.00 93.81 197 GLU A C 1
ATOM 1550 O O . GLU A 1 197 ? -10.836 -0.094 -3.496 1.00 93.81 197 GLU A O 1
ATOM 1555 N N . MET A 1 198 ? -9.994 -0.778 -1.530 1.00 93.12 198 MET A N 1
ATOM 1556 C CA . MET A 1 198 ? -11.285 -1.165 -0.997 1.00 93.12 198 MET A CA 1
ATOM 1557 C C . MET A 1 198 ? -11.436 -0.752 0.459 1.00 93.12 198 MET A C 1
ATOM 1559 O O . MET A 1 198 ? -10.641 -1.127 1.320 1.00 93.12 198 MET A O 1
ATOM 1563 N N . VAL A 1 199 ? -12.517 -0.039 0.750 1.00 93.25 199 VAL A 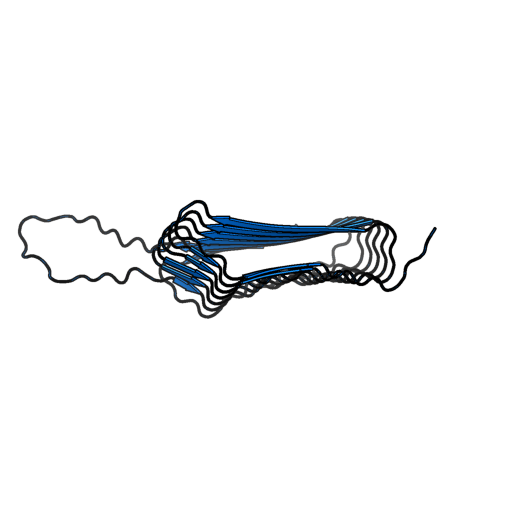N 1
ATOM 1564 C CA . VAL A 1 199 ? -12.966 0.218 2.118 1.00 93.25 199 VAL A CA 1
ATOM 1565 C C . VAL A 1 199 ? -14.340 -0.413 2.298 1.00 93.25 199 VAL A C 1
ATOM 1567 O O . VAL A 1 199 ? -15.263 -0.127 1.537 1.00 93.25 199 VAL A O 1
ATOM 1570 N N . ILE A 1 200 ? -14.480 -1.279 3.299 1.00 92.31 200 ILE A N 1
ATOM 1571 C CA . ILE A 1 200 ? -15.726 -1.987 3.596 1.00 92.31 200 ILE A CA 1
ATOM 1572 C C . ILE A 1 200 ? -16.160 -1.680 5.023 1.00 92.31 200 ILE A C 1
ATOM 1574 O O . ILE A 1 200 ? -15.409 -1.901 5.973 1.00 92.31 200 ILE A O 1
ATOM 1578 N N . PHE A 1 201 ? -17.411 -1.259 5.167 1.00 91.38 201 PHE A N 1
ATOM 1579 C CA . PHE A 1 201 ? -18.090 -1.108 6.444 1.00 91.38 201 PHE A CA 1
ATOM 1580 C C . PHE A 1 201 ? -19.286 -2.061 6.506 1.00 91.38 201 PHE A C 1
ATOM 1582 O O . PHE A 1 201 ? -20.246 -1.929 5.742 1.00 91.38 201 PHE A O 1
ATOM 1589 N N . ASN A 1 202 ? -19.247 -3.015 7.434 1.00 88.00 202 ASN A N 1
ATOM 1590 C CA . ASN A 1 202 ? -20.297 -4.020 7.635 1.00 88.00 202 ASN A CA 1
ATOM 1591 C C . ASN A 1 202 ? -21.274 -3.667 8.770 1.00 88.00 202 ASN A C 1
ATOM 1593 O O . ASN A 1 202 ? -21.986 -4.543 9.255 1.00 88.00 202 ASN A O 1
ATOM 1597 N N . GLN A 1 203 ? -21.304 -2.403 9.192 1.00 80.06 203 GLN A N 1
ATOM 1598 C CA . GLN A 1 203 ? -21.906 -1.948 10.446 1.00 80.06 203 GLN A CA 1
ATOM 1599 C C . GLN A 1 203 ? -22.642 -0.613 10.303 1.00 80.06 203 GLN A C 1
ATOM 1601 O O . GLN A 1 203 ? -22.343 0.169 9.397 1.00 80.06 203 GLN A O 1
ATOM 1606 N N . GLU A 1 204 ? -23.580 -0.355 11.213 1.00 77.94 204 GLU A N 1
ATOM 1607 C CA . GLU A 1 204 ? -24.281 0.923 11.340 1.00 77.94 204 GLU A CA 1
ATOM 1608 C C . GLU A 1 204 ? -23.350 2.049 11.822 1.00 77.94 204 GLU A C 1
ATOM 1610 O O . GLU A 1 204 ? -22.423 1.832 12.604 1.00 77.94 204 GLU A O 1
ATOM 1615 N N . GLY A 1 205 ? -23.615 3.284 11.387 1.00 80.88 205 GLY A N 1
ATOM 1616 C CA . GLY A 1 205 ? -22.909 4.463 11.909 1.00 80.88 205 GLY A CA 1
ATOM 1617 C C . GLY A 1 205 ? -21.443 4.565 11.476 1.00 80.88 205 GLY A C 1
ATOM 1618 O O . GLY A 1 205 ? -20.586 4.980 12.258 1.00 80.88 205 GLY A O 1
ATOM 1619 N N . ALA A 1 206 ? -21.148 4.166 10.240 1.00 86.75 206 ALA A N 1
ATOM 1620 C CA . ALA A 1 206 ? -19.823 4.270 9.643 1.00 86.75 206 ALA A CA 1
ATOM 1621 C C . ALA A 1 206 ? -19.566 5.650 9.015 1.00 86.75 206 ALA A C 1
ATOM 1623 O O . ALA A 1 206 ? -20.432 6.215 8.348 1.00 86.75 206 ALA A O 1
ATOM 1624 N N . ASN A 1 207 ? -18.351 6.174 9.155 1.00 90.00 207 ASN A N 1
ATOM 1625 C CA . ASN A 1 207 ? -17.934 7.411 8.501 1.00 90.00 207 ASN A CA 1
ATOM 1626 C C . ASN A 1 207 ? -16.592 7.235 7.783 1.00 90.00 207 ASN A C 1
ATOM 1628 O O . ASN A 1 207 ? -15.626 6.750 8.370 1.00 90.00 207 ASN A O 1
ATOM 1632 N N . LEU A 1 208 ? -16.542 7.663 6.523 1.00 91.94 208 LEU A N 1
ATOM 1633 C CA . LEU A 1 208 ? -15.326 7.905 5.762 1.00 91.94 208 LEU A CA 1
ATOM 1634 C C . LEU A 1 208 ? -15.248 9.394 5.400 1.00 91.94 208 LEU A C 1
ATOM 1636 O O . LEU A 1 208 ? -15.998 9.887 4.553 1.00 91.94 208 LEU A O 1
ATOM 1640 N N . ASN A 1 209 ? -14.318 10.124 6.018 1.00 93.44 209 ASN A N 1
ATOM 1641 C CA . ASN A 1 209 ? -14.195 11.566 5.791 1.00 93.44 209 ASN A CA 1
ATOM 1642 C C . ASN A 1 209 ? -13.521 11.888 4.447 1.00 93.44 209 ASN A C 1
ATOM 1644 O O . ASN A 1 209 ? -14.010 12.736 3.693 1.00 93.44 209 ASN A O 1
ATOM 1648 N N . SER A 1 210 ? -12.416 11.220 4.115 1.00 93.44 210 SER A N 1
ATOM 1649 C CA . SER A 1 210 ? -11.794 11.380 2.801 1.00 93.44 210 SER A CA 1
ATOM 1650 C C . SER A 1 210 ? -11.213 10.098 2.240 1.00 93.44 210 SER A C 1
ATOM 1652 O O . SER A 1 210 ? -10.475 9.378 2.909 1.00 93.44 210 SER A O 1
ATOM 1654 N N . PHE A 1 211 ? -11.467 9.900 0.956 1.00 93.88 211 PHE A N 1
ATOM 1655 C CA . PHE A 1 211 ? -10.804 8.920 0.118 1.00 93.88 211 PHE A CA 1
ATOM 1656 C C . PHE A 1 211 ? -10.074 9.658 -1.007 1.00 93.88 211 PHE A C 1
ATOM 1658 O O . PHE A 1 211 ? -10.700 10.449 -1.718 1.00 93.88 211 PHE A O 1
ATOM 1665 N N . ASN A 1 212 ? -8.764 9.452 -1.145 1.00 93.06 212 ASN A N 1
ATOM 1666 C CA . ASN A 1 212 ? -7.939 10.100 -2.160 1.00 93.06 212 ASN A CA 1
ATOM 1667 C C . ASN A 1 212 ? -6.912 9.133 -2.762 1.00 93.06 212 ASN A C 1
ATOM 1669 O O . ASN A 1 212 ? -5.768 9.071 -2.312 1.00 93.06 212 ASN A O 1
ATOM 1673 N N . ALA A 1 213 ? -7.328 8.431 -3.809 1.00 90.44 213 ALA A N 1
ATOM 1674 C CA . ALA A 1 213 ? -6.477 7.548 -4.591 1.00 90.44 213 ALA A CA 1
ATOM 1675 C C . ALA A 1 213 ? -5.640 8.338 -5.592 1.00 90.44 213 ALA A C 1
ATOM 1677 O O . ALA A 1 213 ? -6.178 9.131 -6.378 1.00 90.44 213 ALA A O 1
ATOM 1678 N N . GLN A 1 214 ? -4.326 8.112 -5.614 1.00 90.81 214 GLN A N 1
ATOM 1679 C CA . GLN A 1 214 ? -3.449 8.752 -6.593 1.00 90.81 214 GLN A CA 1
ATOM 1680 C C . GLN A 1 214 ? -2.524 7.759 -7.280 1.00 90.81 214 GLN A C 1
ATOM 1682 O O . GLN A 1 214 ? -1.657 7.139 -6.665 1.00 90.81 214 GLN A O 1
ATOM 1687 N N . MET A 1 215 ? -2.621 7.711 -8.606 1.00 88.69 215 MET A N 1
ATOM 1688 C CA . MET A 1 215 ? -1.696 6.971 -9.443 1.00 88.69 215 MET A CA 1
ATOM 1689 C C . MET A 1 215 ? -0.988 7.894 -10.435 1.00 88.69 215 MET A C 1
ATOM 1691 O O . MET A 1 215 ? -1.605 8.458 -11.336 1.00 88.69 215 MET A O 1
ATOM 1695 N N . ALA A 1 216 ? 0.330 8.010 -10.306 1.00 88.06 216 ALA A N 1
ATOM 1696 C CA . ALA A 1 216 ? 1.167 8.882 -11.126 1.00 88.06 216 ALA A CA 1
ATOM 1697 C C . ALA A 1 216 ? 2.319 8.098 -11.781 1.00 88.06 216 ALA A C 1
ATOM 1699 O O . ALA A 1 216 ? 3.477 8.215 -11.366 1.00 88.06 216 ALA A O 1
ATOM 1700 N N . PRO A 1 217 ? 2.035 7.255 -12.791 1.00 81.06 217 PRO A N 1
ATOM 1701 C CA . PRO A 1 217 ? 3.082 6.542 -13.502 1.00 81.06 217 PRO A CA 1
ATOM 1702 C C . PRO A 1 217 ? 3.859 7.500 -14.412 1.00 81.06 217 PRO A C 1
ATOM 1704 O O . PRO A 1 217 ? 3.283 8.186 -15.257 1.00 81.06 217 PRO A O 1
ATOM 1707 N N . ASN A 1 218 ? 5.183 7.512 -14.279 1.00 81.12 218 ASN A N 1
ATOM 1708 C CA . ASN A 1 218 ? 6.071 8.403 -15.029 1.00 81.12 218 ASN A CA 1
ATOM 1709 C C . ASN A 1 218 ? 7.114 7.598 -15.819 1.00 81.12 21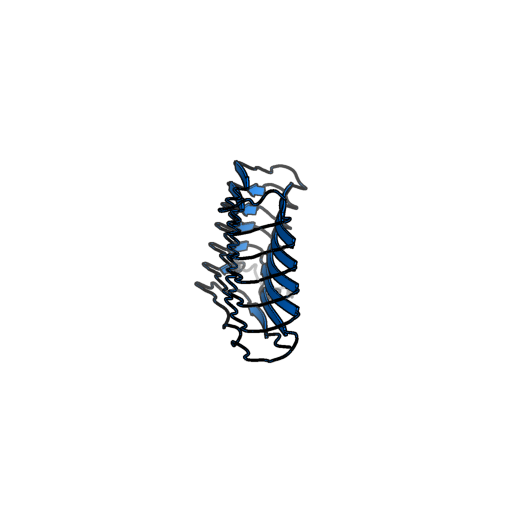8 ASN A C 1
ATOM 1711 O O . ASN A 1 218 ? 8.242 7.442 -15.361 1.00 81.12 218 ASN A O 1
ATOM 1715 N N . PRO A 1 219 ? 6.746 6.980 -16.951 1.00 74.00 219 PRO A N 1
ATOM 1716 C CA . PRO A 1 219 ? 7.705 6.235 -17.751 1.00 74.00 219 PRO A CA 1
ATOM 1717 C C . PRO A 1 219 ? 8.504 7.114 -18.724 1.00 74.00 219 PRO A C 1
ATOM 1719 O O . PRO A 1 219 ? 7.944 7.991 -19.380 1.00 74.00 219 PRO A O 1
ATOM 1722 N N . LEU A 1 220 ? 9.799 6.823 -18.891 1.00 71.56 220 LEU A N 1
ATOM 1723 C CA . LEU A 1 220 ? 10.661 7.583 -19.806 1.00 71.56 220 LEU A CA 1
ATOM 1724 C C . LEU A 1 220 ? 10.487 7.178 -21.286 1.00 71.56 220 LEU A C 1
ATOM 1726 O O . LEU A 1 220 ? 10.418 8.059 -22.137 1.00 71.56 220 LEU A O 1
ATOM 1730 N N . LEU A 1 221 ? 10.397 5.881 -21.606 1.00 66.69 221 LEU A N 1
ATOM 1731 C CA . LEU A 1 221 ? 10.287 5.345 -22.977 1.00 66.69 221 LEU A CA 1
ATOM 1732 C C . LEU A 1 221 ? 9.333 4.146 -23.003 1.00 66.69 221 LEU A C 1
ATOM 1734 O O . LEU A 1 221 ? 9.574 3.212 -22.229 1.00 66.69 221 LEU A O 1
ATOM 1738 N N . ARG A 1 222 ? 8.284 4.139 -23.851 1.00 62.28 222 ARG A N 1
ATOM 1739 C CA . ARG A 1 222 ? 7.356 2.992 -23.929 1.00 62.28 222 ARG A CA 1
ATOM 1740 C C . ARG A 1 222 ? 6.687 2.717 -25.271 1.00 62.28 222 ARG A C 1
ATOM 1742 O O . ARG A 1 222 ? 6.164 3.629 -25.906 1.00 62.28 222 ARG A O 1
ATOM 1749 N N . TYR A 1 223 ? 6.587 1.418 -25.540 1.00 61.09 223 TYR A N 1
ATOM 1750 C CA . TYR A 1 223 ? 5.438 0.786 -26.184 1.00 61.09 223 TYR A CA 1
ATOM 1751 C C . TYR A 1 223 ? 4.623 0.056 -25.087 1.00 61.09 223 TYR A C 1
ATOM 1753 O O . TYR A 1 223 ? 5.156 -0.177 -24.003 1.00 61.09 223 TYR A O 1
ATOM 1761 N N . ASP A 1 224 ? 3.314 -0.068 -25.301 1.00 72.88 224 ASP A N 1
ATOM 1762 C CA . ASP A 1 224 ? 2.237 -0.705 -24.516 1.00 72.88 224 ASP A CA 1
ATOM 1763 C C . ASP A 1 224 ? 2.191 -0.580 -22.969 1.00 72.88 224 ASP A C 1
ATOM 1765 O O . ASP A 1 224 ? 2.952 -1.142 -22.177 1.00 72.88 224 ASP A O 1
ATOM 1769 N N . VAL A 1 225 ? 1.190 0.183 -22.502 1.00 75.88 225 VAL A N 1
ATOM 1770 C CA . VAL A 1 225 ? 0.886 0.391 -21.080 1.00 75.88 225 VAL A CA 1
ATOM 1771 C C . VAL A 1 225 ? -0.584 0.186 -20.803 1.00 75.88 225 VAL A C 1
ATOM 1773 O O . VAL A 1 225 ? -1.426 0.909 -21.332 1.00 75.88 225 VAL A O 1
ATOM 1776 N N . VAL A 1 226 ? -0.870 -0.686 -19.847 1.00 83.06 226 VAL A N 1
ATOM 1777 C CA . VAL A 1 226 ? -2.169 -0.771 -19.196 1.00 83.06 226 VAL A CA 1
ATOM 1778 C C . VAL A 1 226 ? -2.049 -0.184 -17.800 1.00 83.06 226 VAL A C 1
ATOM 1780 O O . VAL A 1 226 ? -1.228 -0.610 -16.985 1.00 83.06 226 VAL A O 1
ATOM 1783 N N . VAL A 1 227 ? -2.876 0.820 -17.534 1.00 83.56 227 VAL A N 1
ATOM 1784 C CA . VAL A 1 227 ? -3.011 1.435 -16.219 1.00 83.56 227 VAL A CA 1
ATOM 1785 C C . VAL A 1 227 ? -4.442 1.225 -15.751 1.00 83.56 227 VAL A C 1
ATOM 1787 O O . VAL A 1 227 ? -5.378 1.558 -16.475 1.00 83.56 227 VAL A O 1
ATOM 1790 N N . MET A 1 228 ? -4.612 0.658 -14.562 1.00 87.75 228 MET A N 1
ATOM 1791 C CA . MET A 1 228 ? -5.921 0.362 -13.995 1.00 87.75 228 MET A CA 1
ATOM 1792 C C . MET A 1 228 ? -6.007 0.877 -12.563 1.00 87.75 228 MET A C 1
ATOM 1794 O O . MET A 1 228 ? -5.205 0.498 -11.716 1.00 87.75 228 MET A O 1
ATOM 1798 N N . LEU A 1 229 ? -7.002 1.721 -12.316 1.00 88.31 229 LEU A N 1
ATOM 1799 C CA . LEU A 1 229 ? -7.385 2.184 -10.989 1.00 88.31 229 LEU A CA 1
ATOM 1800 C C . LEU A 1 229 ? -8.755 1.585 -10.666 1.00 88.31 229 LEU A C 1
ATOM 1802 O O . LEU A 1 229 ? -9.677 1.711 -11.477 1.00 88.31 229 LEU A O 1
ATOM 1806 N N . VAL A 1 230 ? -8.865 0.896 -9.534 1.00 90.38 230 VAL A N 1
ATOM 1807 C CA . VAL A 1 230 ? -10.108 0.288 -9.056 1.00 90.38 230 VAL A CA 1
ATOM 1808 C C . VAL A 1 230 ? -10.316 0.704 -7.616 1.00 90.38 230 VAL A C 1
ATOM 1810 O O . VAL A 1 230 ? -9.666 0.171 -6.725 1.00 90.38 230 VAL A O 1
ATOM 1813 N N . ASP A 1 231 ? -11.290 1.577 -7.404 1.00 90.19 231 ASP A N 1
ATOM 1814 C CA . ASP A 1 231 ? -11.573 2.139 -6.092 1.00 90.19 231 ASP A CA 1
ATOM 1815 C C . ASP A 1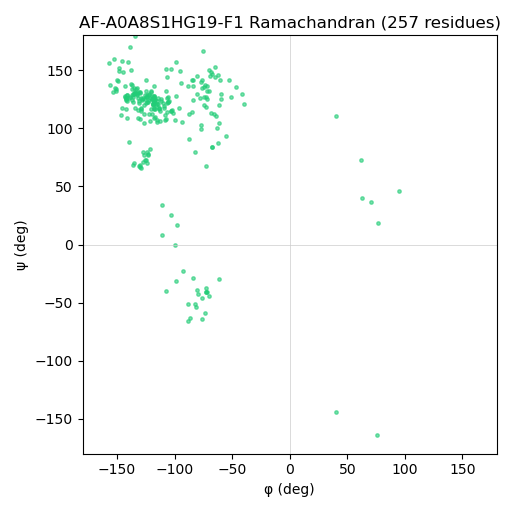 231 ? -13.001 1.792 -5.690 1.00 90.19 231 ASP A C 1
ATOM 1817 O O . ASP A 1 231 ? -13.946 1.966 -6.469 1.00 90.19 231 ASP A O 1
ATOM 1821 N N . MET A 1 232 ? -13.171 1.281 -4.474 1.00 90.19 232 MET A N 1
ATOM 1822 C CA . MET A 1 232 ? -14.469 0.840 -3.986 1.00 90.19 232 MET A CA 1
ATOM 1823 C C . MET A 1 232 ? -14.665 1.196 -2.514 1.00 90.19 232 MET A C 1
ATOM 1825 O O . MET A 1 232 ? -13.861 0.845 -1.655 1.00 90.19 232 MET A O 1
ATOM 1829 N N . VAL A 1 233 ? -15.794 1.838 -2.215 1.00 90.81 233 VAL A N 1
ATOM 1830 C CA . VAL A 1 233 ? -16.278 2.043 -0.846 1.00 90.81 233 VAL A CA 1
ATOM 1831 C C . VAL A 1 233 ? -17.624 1.344 -0.719 1.00 90.81 233 VAL A C 1
ATOM 1833 O O . VAL A 1 233 ? -18.550 1.630 -1.478 1.00 90.81 233 VAL A O 1
ATOM 1836 N N . ILE A 1 234 ? -17.724 0.412 0.225 1.00 90.94 234 ILE A N 1
ATOM 1837 C CA . ILE A 1 234 ? -18.919 -0.400 0.454 1.00 90.94 234 ILE A CA 1
ATOM 1838 C C . ILE A 1 234 ? -19.449 -0.126 1.859 1.00 90.94 234 ILE A C 1
ATOM 1840 O O . ILE A 1 234 ? -18.723 -0.274 2.841 1.00 90.94 234 ILE A O 1
ATOM 1844 N N . PHE A 1 235 ? -20.737 0.198 1.947 1.00 89.62 235 PHE A N 1
ATOM 1845 C CA . PHE A 1 235 ? -21.485 0.266 3.199 1.00 89.62 235 PHE A CA 1
ATOM 1846 C C . PHE A 1 235 ? -22.613 -0.762 3.152 1.00 89.62 235 PHE A C 1
ATOM 1848 O O . PHE A 1 235 ? -23.489 -0.680 2.292 1.00 89.62 235 PHE A O 1
ATOM 1855 N N . ASN A 1 236 ? -22.586 -1.735 4.060 1.00 87.69 236 ASN A N 1
ATOM 1856 C CA . ASN A 1 236 ? -23.558 -2.832 4.085 1.00 87.69 236 ASN A CA 1
ATOM 1857 C C . ASN A 1 236 ? -24.688 -2.631 5.111 1.00 87.69 236 ASN A C 1
ATOM 1859 O O . ASN A 1 236 ? -25.564 -3.487 5.214 1.00 87.69 236 ASN A O 1
ATOM 1863 N N . GLN A 1 237 ? -24.681 -1.525 5.863 1.00 83.12 237 GLN A N 1
ATOM 1864 C CA . GLN A 1 237 ? -25.732 -1.155 6.820 1.00 83.12 237 GLN A CA 1
ATOM 1865 C C . GLN A 1 237 ? -26.041 0.353 6.754 1.00 83.12 237 GLN A C 1
ATOM 1867 O O . GLN A 1 237 ? -25.350 1.115 6.074 1.00 83.12 237 GLN A O 1
ATOM 1872 N N . GLU A 1 238 ? -27.113 0.777 7.425 1.00 76.38 238 GLU A N 1
ATOM 1873 C CA . GLU A 1 238 ? -27.608 2.158 7.405 1.00 76.38 238 GLU A CA 1
ATOM 1874 C C . GLU A 1 238 ? -26.750 3.125 8.251 1.00 76.38 238 GLU A C 1
ATOM 1876 O O . GLU A 1 238 ? -25.911 2.729 9.058 1.00 76.38 238 GLU A O 1
ATOM 1881 N N . GLY A 1 239 ? -26.950 4.436 8.070 1.00 77.75 239 GLY A N 1
ATOM 1882 C CA . GLY A 1 239 ? -26.246 5.462 8.857 1.00 77.75 239 GLY A CA 1
ATOM 1883 C C . GLY A 1 239 ? -24.789 5.698 8.446 1.00 77.75 239 GLY A C 1
ATOM 1884 O O . GLY A 1 239 ? -24.017 6.261 9.218 1.00 77.75 239 GLY A O 1
ATOM 1885 N N . ALA A 1 240 ? -24.422 5.271 7.240 1.00 83.12 240 ALA A N 1
ATOM 1886 C CA . ALA A 1 240 ? -23.113 5.491 6.651 1.00 83.12 240 ALA A CA 1
ATOM 1887 C C . ALA A 1 240 ? -22.955 6.888 6.029 1.00 83.12 240 ALA A C 1
ATOM 1889 O O . ALA A 1 240 ? -23.885 7.408 5.408 1.00 83.12 240 ALA A O 1
ATOM 1890 N N . ASN A 1 241 ? -21.755 7.463 6.126 1.00 86.69 241 ASN A N 1
ATOM 1891 C CA . ASN A 1 241 ? -21.394 8.702 5.443 1.00 86.69 241 ASN A CA 1
ATOM 1892 C C . ASN A 1 241 ? -20.035 8.587 4.733 1.00 86.69 241 ASN A C 1
ATOM 1894 O O . ASN A 1 241 ? -19.059 8.113 5.311 1.00 86.69 241 ASN A O 1
ATOM 1898 N N . LEU A 1 242 ? -19.988 9.065 3.489 1.00 88.69 242 LEU A N 1
ATOM 1899 C CA . LEU A 1 242 ? -18.780 9.350 2.726 1.00 88.69 242 LEU A CA 1
ATOM 1900 C C . LEU A 1 242 ? -18.758 10.850 2.406 1.00 88.69 242 LEU A C 1
ATOM 1902 O O . LEU A 1 242 ? -19.537 11.315 1.573 1.00 88.69 242 LEU A O 1
ATOM 1906 N N . ASN A 1 243 ? -17.860 11.601 3.044 1.00 92.25 243 ASN A N 1
ATOM 1907 C CA . ASN A 1 243 ? -17.814 13.057 2.877 1.00 92.25 243 ASN A CA 1
ATOM 1908 C C . ASN A 1 243 ? -17.095 13.481 1.589 1.00 92.25 243 ASN A C 1
ATOM 1910 O O . ASN A 1 243 ? -17.504 14.443 0.939 1.00 92.25 243 ASN A O 1
ATOM 1914 N N . SER A 1 244 ? -16.009 12.799 1.218 1.00 91.44 244 SER A N 1
ATOM 1915 C CA . SER A 1 244 ? -15.269 13.115 -0.004 1.00 91.44 244 SER A CA 1
ATOM 1916 C C . SER A 1 244 ? -14.608 11.889 -0.617 1.00 91.44 244 SER A C 1
ATOM 1918 O O . SER A 1 244 ? -14.057 11.037 0.081 1.00 91.44 244 SER A O 1
ATOM 1920 N N . PHE A 1 245 ? -14.658 11.833 -1.944 1.00 92.69 245 PHE A N 1
ATOM 1921 C CA . PHE A 1 245 ? -14.053 10.787 -2.749 1.00 92.69 245 PHE A CA 1
ATOM 1922 C C . PHE A 1 245 ? -13.350 11.420 -3.943 1.00 92.69 245 PHE A C 1
ATOM 1924 O O . PHE A 1 245 ? -13.969 12.139 -4.731 1.00 92.69 245 PHE A O 1
ATOM 1931 N N . ASN A 1 246 ? -12.055 11.160 -4.063 1.00 91.19 246 ASN A N 1
ATOM 1932 C CA . ASN A 1 246 ? -11.224 11.599 -5.165 1.00 91.19 246 ASN A CA 1
ATOM 1933 C C . ASN A 1 246 ? -10.363 10.428 -5.632 1.00 91.19 246 ASN A C 1
ATOM 1935 O O . ASN A 1 246 ? -9.704 9.774 -4.833 1.00 91.19 246 ASN A O 1
ATOM 1939 N N . ALA A 1 247 ? -10.364 10.197 -6.935 1.00 87.12 247 ALA A N 1
ATOM 1940 C CA . ALA A 1 247 ? -9.602 9.142 -7.572 1.00 87.12 247 ALA A CA 1
ATOM 1941 C C . ALA A 1 247 ? -8.918 9.737 -8.793 1.00 87.12 247 ALA A C 1
ATOM 1943 O O . ALA A 1 247 ? -9.584 10.267 -9.689 1.00 87.12 247 ALA A O 1
ATOM 1944 N N . GLN A 1 248 ? -7.587 9.728 -8.805 1.00 87.62 248 GLN A N 1
ATOM 1945 C CA . GLN A 1 248 ? -6.810 10.428 -9.820 1.00 87.62 248 GLN A CA 1
ATOM 1946 C C . GLN A 1 248 ? -5.755 9.530 -10.443 1.00 87.62 248 GLN A C 1
ATOM 1948 O O . GLN A 1 248 ? -4.919 8.935 -9.768 1.00 87.62 248 GLN A O 1
ATOM 1953 N N . MET A 1 249 ? -5.751 9.527 -11.773 1.00 84.69 249 MET A N 1
ATOM 1954 C CA . MET A 1 249 ? -4.711 8.915 -12.584 1.00 84.69 249 MET A CA 1
ATOM 1955 C C . MET A 1 249 ? -4.034 10.005 -13.418 1.00 84.69 249 MET A C 1
ATOM 1957 O O . MET A 1 249 ? -4.668 10.640 -14.259 1.00 84.69 249 MET A O 1
ATOM 1961 N N . ALA A 1 250 ? -2.744 10.227 -13.178 1.00 83.69 250 ALA A N 1
ATOM 1962 C CA . ALA A 1 250 ? -1.931 11.253 -13.824 1.00 83.69 250 ALA A CA 1
ATOM 1963 C C . ALA A 1 250 ? -0.680 10.628 -14.474 1.00 83.69 250 ALA A C 1
ATOM 1965 O O . ALA A 1 250 ? 0.431 10.770 -13.953 1.00 83.69 250 ALA A O 1
ATOM 1966 N N . PRO A 1 251 ? -0.831 9.894 -15.593 1.00 73.50 251 PRO A N 1
ATOM 1967 C CA . PRO A 1 251 ? 0.305 9.354 -16.325 1.00 73.50 251 PRO A CA 1
ATOM 1968 C C . PRO A 1 251 ? 1.078 10.484 -17.014 1.00 73.50 251 PRO A C 1
ATOM 1970 O O . PRO A 1 251 ? 0.485 11.312 -17.703 1.00 73.50 251 PRO A O 1
ATOM 1973 N N . ASN A 1 252 ? 2.404 10.502 -16.869 1.00 74.69 252 ASN A N 1
ATOM 1974 C CA . ASN A 1 252 ? 3.262 11.516 -17.488 1.00 74.69 252 ASN A CA 1
ATOM 1975 C C . ASN A 1 252 ? 4.408 10.871 -18.289 1.00 74.69 252 ASN A C 1
ATOM 1977 O O . ASN A 1 252 ? 5.514 10.756 -17.773 1.00 74.69 252 ASN A O 1
ATOM 1981 N N . PRO A 1 253 ? 4.172 10.382 -19.518 1.00 68.50 253 PRO A N 1
ATOM 1982 C CA . PRO A 1 253 ? 5.233 9.817 -20.347 1.00 68.50 253 PRO A CA 1
ATOM 1983 C C . PRO A 1 253 ? 6.114 10.912 -20.975 1.00 68.50 253 PRO A C 1
ATOM 1985 O O . PRO A 1 253 ? 5.601 11.878 -21.536 1.00 68.50 253 PRO A O 1
ATOM 1988 N N . LEU A 1 254 ? 7.441 10.743 -20.930 1.00 64.12 254 LEU A N 1
ATOM 1989 C CA . LEU A 1 254 ? 8.401 11.737 -21.447 1.00 64.12 254 LEU A CA 1
ATOM 1990 C C . LEU A 1 254 ? 8.671 11.631 -22.960 1.00 64.12 254 LEU A C 1
ATOM 1992 O O . LEU A 1 254 ? 8.981 12.644 -23.582 1.00 64.12 254 LEU A O 1
ATOM 1996 N N . LEU A 1 255 ? 8.565 10.442 -23.567 1.00 59.25 255 LEU A N 1
ATOM 1997 C CA . LEU A 1 255 ? 8.819 10.228 -24.999 1.00 59.25 255 LEU A CA 1
ATOM 1998 C C . LEU A 1 255 ? 7.832 9.208 -25.593 1.00 59.25 255 LEU A C 1
ATOM 2000 O O . LEU A 1 255 ? 7.749 8.070 -25.129 1.00 59.25 255 LEU A O 1
ATOM 2004 N N . ARG A 1 256 ? 7.114 9.618 -26.649 1.00 53.91 256 ARG A N 1
ATOM 2005 C CA . ARG A 1 256 ? 6.337 8.746 -27.544 1.00 53.91 256 ARG A CA 1
ATOM 2006 C C . ARG A 1 256 ? 7.170 8.484 -28.794 1.00 53.91 256 ARG A C 1
ATOM 2008 O O . ARG A 1 256 ? 7.620 9.437 -29.423 1.00 53.91 256 ARG A O 1
ATOM 2015 N N . TYR A 1 257 ? 7.347 7.225 -29.162 1.00 49.25 257 TYR A N 1
ATOM 2016 C CA . TYR A 1 257 ? 7.671 6.882 -30.538 1.00 49.25 257 TYR A CA 1
ATOM 2017 C C . TYR A 1 257 ? 6.395 6.291 -31.144 1.00 49.25 257 TYR A C 1
ATOM 2019 O O . TYR A 1 257 ? 5.833 5.355 -30.585 1.00 49.25 257 TYR A O 1
ATOM 2027 N N . ASP A 1 258 ? 5.903 6.884 -32.227 1.00 44.97 258 ASP A N 1
ATOM 2028 C CA . ASP A 1 258 ? 4.864 6.272 -33.053 1.00 44.97 258 ASP A CA 1
ATOM 2029 C C . ASP A 1 258 ? 5.587 5.312 -34.028 1.00 44.97 258 ASP A C 1
ATOM 2031 O O . ASP A 1 258 ? 6.524 5.746 -34.707 1.00 44.97 258 ASP A O 1
ATOM 2035 N N . VAL A 1 259 ? 5.215 4.022 -34.061 1.00 42.09 259 VAL A N 1
ATOM 2036 C CA . VAL A 1 259 ? 5.638 3.059 -35.112 1.00 42.09 259 VAL A CA 1
ATOM 2037 C C . VAL A 1 259 ? 4.530 2.940 -36.136 1.00 42.09 259 VAL A C 1
ATOM 2039 O O . VAL A 1 259 ? 3.366 2.782 -35.703 1.00 42.09 259 VAL A O 1
#

Organism: NCBI:txid2777116

Secondary structure (DSSP, 8-state):
-EEEEEEEEEES--BS-B-PPPPP----SS-EEEEEEEEEEEE-----------SSSPPPP--------EEEEEE--EE-----B-SEEEEEEEEEEEEESSEEEEEEE--EE-----EEEEEEEEEEEEEEE-SSEEEE--B--EE-----EEEEEEEEEEEEEEE-SS-EEEEEE--EE----SEEEEEEEEEEEEEEE-SSSEEEEEEEEEE----SEES-EEEEEEEEEEE-SSS-EE--EEEEE----S-----

Solvent-accessible surface area (backbone atoms only — not comparable to full-atom values): 13212 Å² total; per-residue (Å²): 129,55,77,53,76,49,79,47,82,43,61,59,49,77,41,71,68,49,67,70,85,72,83,80,84,72,94,64,85,61,74,42,57,46,41,43,41,43,38,42,37,37,40,58,61,89,75,79,72,76,82,78,75,66,85,91,67,79,87,80,81,79,84,78,73,82,74,54,51,35,37,37,48,31,39,49,40,63,49,64,55,64,54,64,65,38,57,42,38,39,40,38,42,38,38,38,40,38,37,49,19,59,32,36,38,36,48,31,37,39,40,37,40,42,35,44,36,46,41,38,44,42,35,41,39,38,41,38,40,38,40,38,35,58,29,29,41,34,38,36,49,30,37,42,38,36,37,42,36,38,39,40,39,39,41,39,35,41,38,38,40,39,39,38,40,39,38,51,32,44,41,36,38,35,49,30,41,40,43,38,37,39,38,40,34,46,39,41,49,37,35,42,40,38,41,38,40,37,39,38,34,56,25,47,49,28,38,35,50,31,36,39,43,38,37,40,39,37,36,44,37,54,50,60,78,48,79,46,81,44,79,45,79,46,72,74,38,61,69,61,48,75,74,41,80,45,78,45,80,53,74,50,71,75,44,83,73,90,131

Radius of gyration: 22.09 Å; Cα contacts (8 Å, |Δi|>4): 755; chains: 1; bounding box: 51×32×85 Å

pLDDT: mean 73.63, std 17.4, range [30.27, 94.44]

Sequence (259 aa):
MLVVMVIFNQEGANLNTFNPPMAPNPLLRYDVVIMLVVMVIFNQGRGQLEQLQRADGPPNPLLRYDVGEANLNTFNPQMAPNPLLRYDVVMMLVEMVIFNQEEANLNTFNPQMAPNPLLRYDVVIMLVVMVIFNQGGANLNSFNPQMAPNPLLRYDVVIMLVEMVIFNQGGANLNSFNPQMAPNPLLRYDVVIMLVEMVIFNQEGANLNSFNAQMAPNPLLRYDVVVMLVDMVIFNQEGANLNSFNAQMAPNPLLRYDV

Mean predicted aligned error: 10.93 Å